Protein 6AHW (pdb70)

Solvent-accessible surface area: 15715 Å² total; per-residue (Å²): 106,44,25,4,4,22,115,14,159,12,103,114,34,1,16,1,1,2,6,5,34,106,136,16,11,47,127,87,21,16,95,147,20,68,82,118,30,30,1,87,10,16,29,28,65,128,9,91,67,17,38,9,1,1,9,0,0,5,0,0,3,10,0,0,66,59,31,47,12,106,25,4,88,125,64,117,183,51,219,54,54,18,1,11,0,0,1,23,34,2,53,80,54,82,6,1,9,28,1,2,27,1,6,38,1,1,28,10,96,11,0,0,1,60,90,31,57,31,88,54,52,67,148,43,1,134,177,72,33,10,50,120,127,17,4,46,162,25,95,121,9,156,61,25,124,17,0,65,115,69,29,145,26,172,63,20,3,0,16,13,102,151,98,46,25,5,4,22,121,17,116,2,103,112,34,1,20,2,1,3,6,3,34,119,148,21,8,50,122,84,27,13,100,148,22,63,123,111,34,38,2,89,11,15,31,28,62,135,9,113,72,17,34,10,1,1,8,0,0,4,0,0,3,11,0,0,63,43,10,42,11,84,30,7,61,156,72,104,176,73,195,73,41,21,1,20,0,0,1,23,30,3,53,86,44,95,7,1,9,30,0,0,29,0,5,35,2,1,29,9,108,11,6,0,1,46,90,32,57,28,113,40,54,60,126,55,0,128,177,77,32,9,58,133,119,15,6,48,129,22,109,113,12,150,69,34,141,39,0,60,123,68,30,154,25,175,63,21,3,0,16,13,94,157

InterPro domains:
  IPR001537 tRNA/rRNA methyltransferase, SpoU type [PF00588] (2-142)
  IPR016914 tRNA (cytidine/uridine-2'-O-)-methyltransferase TrmL [MF_01885] (2-151)
  IPR016914 tRNA (cytidine/uridine-2'-O-)-methyltransferase TrmL [PIRSF029256] (1-152)
  IPR016914 tRNA (cytidine/uridine-2'-O-)-methyltransferase TrmL [PTHR42971] (1-156)
  IPR016914 tRNA (cytidine/uridine-2'-O-)-methyltransferase TrmL [cd18094] (4-148)
  IPR029026 tRNA (guanine-N1-)-methyltransferase, N-terminal [G3DSA:3.40.1280.10] (1-160)
  IPR029028 Alpha/beta knot methyltransferases [SSF75217] (2-152)

Organism: Haemophilus influenzae (strain ATCC 51907 / DSM 11121 / KW20 / Rd) (NCBI:txid71421)

Radius of gyration: 19.3 Å; Cα contacts (8 Å, |Δi|>4): 566; chains: 2; bounding box: 42×47×54 Å

Nearest PDB structures (foldseek):
  6ahw-assembly1_B  TM=1.004E+00  e=1.268E-32  Haemophilus influenzae Rd KW20
  3n4j-assembly1_A  TM=9.646E-01  e=6.509E-10  Yersinia pestis CO92
  7d51-assembly1_B  TM=8.939E-01  e=1.636E-10  Haemophilus influenzae Rd KW20
  4kdz-assembly1_A  TM=9.206E-01  e=4.852E-09  Escherichia coli UTI89
  4kgn-assembly1_B  TM=9.592E-01  e=5.977E-08  Burkholderia pseudomallei 1710b

Structure (mmCIF, N/CA/C/O backbone):
data_6AHW
#
_entry.id   6AHW
#
_cell.length_a   131.716
_cell.length_b   46.941
_cell.length_c   55.703
_cell.angle_alpha   90.00
_cell.angle_beta   97.45
_cell.angle_gamma   90.00
#
_symmetry.space_group_name_H-M   'C 1 2 1'
#
loop_
_entity.id
_entity.type
_entity.pdbx_description
1 polymer "circular-permutated tRNA (cytidine(34)-2'-O)-methyltransferase"
2 water water
#
loop_
_atom_site.group_PDB
_atom_site.id
_atom_site.type_symbol
_atom_site.label_atom_id
_atom_site.label_alt_id
_atom_site.label_comp_id
_atom_site.label_asym_id
_atom_site.label_entity_id
_atom_site.label_seq_id
_atom_site.pdbx_PDB_ins_code
_atom_site.Cartn_x
_atom_site.Cartn_y
_atom_site.Cartn_z
_atom_site.occupancy
_atom_site.B_iso_or_equiv
_atom_site.auth_seq_id
_atom_site.auth_comp_id
_atom_site.auth_asym_id
_atom_site.auth_atom_id
_atom_site.pdbx_PDB_model_num
ATOM 1 N N . GLY A 1 2 ? 1.472 -15.119 25.267 1.00 62.47 2 GLY A N 1
ATOM 2 C CA . GLY A 1 2 ? 2.868 -14.608 25.093 1.00 56.52 2 GLY A CA 1
ATOM 3 C C . GLY A 1 2 ? 2.926 -13.271 24.379 1.00 59.14 2 GLY A C 1
ATOM 4 O O . GLY A 1 2 ? 1.898 -12.669 24.050 1.00 55.80 2 GLY A O 1
ATOM 5 N N . CYS A 1 3 ? 4.144 -12.808 24.135 1.00 50.73 3 CYS A N 1
ATOM 6 C CA . CYS A 1 3 ? 4.357 -11.485 23.537 1.00 40.62 3 CYS A CA 1
ATOM 7 C C . CYS A 1 3 ? 3.970 -11.511 22.053 1.00 35.57 3 CYS A C 1
ATOM 8 O O . CYS A 1 3 ? 4.458 -12.369 21.316 1.00 40.08 3 CYS A O 1
ATOM 11 N N . PRO A 1 4 ? 3.122 -10.564 21.602 1.00 30.34 4 PRO A N 1
ATOM 12 C CA . PRO A 1 4 ? 2.898 -10.419 20.155 1.00 30.55 4 PRO A CA 1
ATOM 13 C C . PRO A 1 4 ? 4.165 -9.975 19.438 1.00 29.01 4 PRO A C 1
ATOM 14 O O . PRO A 1 4 ? 5.011 -9.300 20.036 1.00 25.53 4 PRO A O 1
ATOM 18 N N . ALA A 1 5 ? 4.289 -10.348 18.172 1.00 27.27 5 ALA A N 1
ATOM 19 C CA . ALA A 1 5 ? 5.343 -9.838 17.325 1.00 25.84 5 ALA A CA 1
ATOM 20 C C . ALA A 1 5 ? 5.137 -8.366 17.106 1.00 25.36 5 ALA A C 1
ATOM 21 O O . ALA A 1 5 ? 4.031 -7.838 17.277 1.00 26.57 5 ALA A O 1
ATOM 23 N N . HIS A 1 6 ? 6.214 -7.676 16.747 1.00 23.91 6 HIS A N 1
ATOM 24 C CA . HIS A 1 6 ? 6.123 -6.266 16.337 1.00 24.10 6 HIS A CA 1
ATOM 25 C C . HIS A 1 6 ? 5.119 -6.003 15.195 1.00 25.54 6 HIS A C 1
ATOM 26 O O . HIS A 1 6 ? 4.565 -4.916 15.118 1.00 27.41 6 HIS A O 1
ATOM 33 N N . SER A 1 7 ? 4.900 -7.005 14.329 1.00 25.09 7 SER A N 1
ATOM 34 C CA . SER A 1 7 ? 3.954 -6.903 13.225 1.00 26.74 7 SER A CA 1
ATOM 35 C C . SER A 1 7 ? 2.542 -7.360 13.597 1.00 26.64 7 SER A C 1
ATOM 36 O O . SER A 1 7 ? 1.637 -7.236 12.770 1.00 30.04 7 SER A O 1
ATOM 39 N N . GLN A 1 8 ? 2.374 -7.879 14.812 1.00 27.70 8 GLN A N 1
ATOM 40 C CA . GLN A 1 8 ? 1.066 -8.397 15.325 1.00 28.52 8 GLN A CA 1
ATOM 41 C C . GLN A 1 8 ? 0.364 -7.412 16.252 1.00 33.87 8 GLN A C 1
ATOM 42 O O . GLN A 1 8 ? -0.639 -7.748 16.895 1.00 36.93 8 GLN A O 1
ATOM 48 N N . VAL A 1 9 ? 0.875 -6.193 16.315 1.00 28.01 9 VAL A N 1
ATOM 49 C CA . VAL A 1 9 ? 0.147 -5.078 16.884 1.00 26.55 9 VAL A CA 1
ATOM 50 C C . VAL A 1 9 ? -0.259 -4.110 15.775 1.00 28.51 9 VAL A C 1
ATOM 51 O O . VAL A 1 9 ? 0.317 -4.115 14.680 1.00 28.87 9 VAL A O 1
ATOM 55 N N . LYS A 1 10 ? -1.290 -3.307 16.043 1.00 28.34 10 LYS A N 1
ATOM 56 C CA . LYS A 1 10 ? -1.766 -2.329 15.076 1.00 27.29 10 LYS A CA 1
ATOM 57 C C . LYS A 1 10 ? -1.363 -0.955 15.569 1.00 25.69 10 LYS A C 1
ATOM 58 O O . LYS A 1 10 ? -2.011 -0.375 16.469 1.00 27.32 10 LYS A O 1
ATOM 64 N N . PHE A 1 11 ? -0.253 -0.432 15.028 1.00 24.87 11 PHE A N 1
ATOM 65 C CA . PHE A 1 11 ? 0.250 0.859 15.442 1.00 27.02 11 PHE A CA 1
ATOM 66 C C . PHE A 1 11 ? -0.659 1.986 14.986 1.00 27.20 11 PHE A C 1
ATOM 67 O O . PHE A 1 11 ? -1.294 1.914 13.926 1.00 29.36 11 PHE A O 1
ATOM 75 N N . LYS A 1 12 ? -0.737 3.008 15.825 1.00 27.55 12 LYS A N 1
ATOM 76 C CA . LYS A 1 12 ? -1.613 4.159 15.629 1.00 28.79 12 LYS A CA 1
ATOM 77 C C . LYS A 1 12 ? -0.877 5.424 15.983 1.00 28.17 12 LYS A C 1
ATOM 78 O O . LYS A 1 12 ? 0.033 5.435 16.845 1.00 26.39 12 LYS A O 1
ATOM 84 N N . LEU A 1 13 ? -1.322 6.525 15.396 1.00 28.85 13 LEU A N 1
ATOM 85 C CA . LEU A 1 13 ? -0.829 7.849 15.747 1.00 32.14 13 LEU A CA 1
ATOM 86 C C . LEU A 1 13 ? -0.932 8.063 17.265 1.00 31.08 13 LEU A C 1
ATOM 87 O O . LEU A 1 13 ? -1.926 7.673 17.897 1.00 28.81 13 LEU A O 1
ATOM 92 N N . GLY A 1 14 ? 0.130 8.625 17.846 1.00 30.47 14 GLY A N 1
ATOM 93 C CA . GLY A 1 14 ? 0.246 8.849 19.275 1.00 31.83 14 GLY A CA 1
ATOM 94 C C . GLY A 1 14 ? 0.966 7.752 20.057 1.00 27.65 14 GLY A C 1
ATOM 95 O O . GLY A 1 14 ? 1.191 7.898 21.275 1.00 28.68 14 GLY A O 1
ATOM 96 N N . ASP A 1 15 ? 1.298 6.64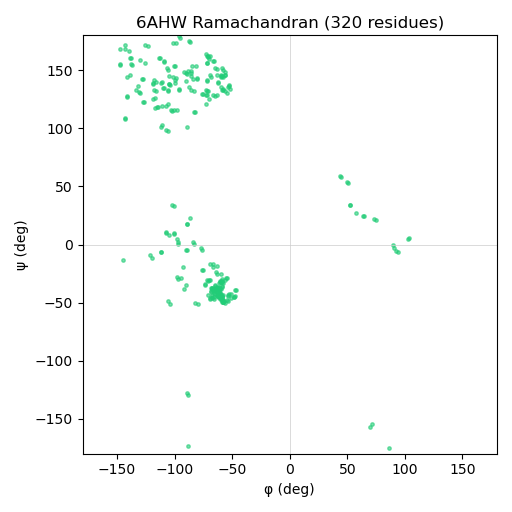7 19.385 1.00 25.49 15 ASP A N 1
ATOM 97 C CA . ASP A 1 15 ? 2.054 5.550 20.018 1.00 23.53 15 ASP A CA 1
ATOM 98 C C . ASP A 1 15 ? 3.506 5.950 20.259 1.00 22.55 15 ASP A C 1
ATOM 99 O O . ASP A 1 15 ? 4.126 6.627 19.433 1.00 23.05 15 ASP A O 1
ATOM 104 N N . TYR A 1 16 ? 4.017 5.526 21.409 1.00 23.00 16 TYR A N 1
ATOM 105 C CA . TYR A 1 16 ? 5.432 5.674 21.772 1.00 21.48 16 TYR A CA 1
ATOM 106 C C . TYR A 1 16 ? 5.986 4.286 21.901 1.00 19.53 16 TYR A C 1
ATOM 107 O O . TYR A 1 16 ? 5.383 3.457 22.543 1.00 20.99 16 TYR A O 1
ATOM 116 N N . LEU A 1 17 ? 7.150 4.048 21.279 1.00 19.33 17 LEU A N 1
ATOM 117 C CA . LEU A 1 17 ? 7.771 2.725 21.264 1.00 19.10 17 LEU A CA 1
ATOM 118 C C . LEU A 1 17 ? 9.078 2.806 22.031 1.00 19.30 17 LEU A C 1
ATOM 119 O O . LEU A 1 17 ? 9.956 3.552 21.621 1.00 20.06 17 LEU A O 1
ATOM 124 N N . MET A 1 18 ? 9.193 2.047 23.105 1.00 17.80 18 MET A N 1
ATOM 125 C CA . MET A 1 18 ? 10.332 2.126 24.025 1.00 17.08 18 MET A CA 1
ATOM 126 C C . MET A 1 18 ? 11.193 0.876 23.961 1.00 16.55 18 MET A C 1
ATOM 127 O O . MET A 1 18 ? 10.690 -0.266 23.897 1.00 18.66 18 MET A O 1
ATOM 132 N N . PHE A 1 19 ? 12.513 1.097 24.006 1.00 18.36 19 PHE A N 1
ATOM 133 C CA . PHE A 1 19 ? 13.498 0.054 23.884 1.00 18.55 19 PHE A CA 1
ATOM 134 C C . PHE A 1 19 ? 14.523 0.269 24.980 1.00 19.61 19 PHE A C 1
ATOM 135 O O . PHE A 1 19 ? 15.014 1.386 25.154 1.00 22.54 19 PHE A O 1
ATOM 143 N N . GLY A 1 20 ? 14.857 -0.794 25.668 1.00 20.21 20 GLY A N 1
ATOM 144 C CA . GLY A 1 20 ? 15.871 -0.779 26.721 1.00 22.65 20 GLY A CA 1
ATOM 145 C C . GLY A 1 20 ? 17.200 -1.207 26.141 1.00 20.60 20 GLY A C 1
ATOM 146 O O . GLY A 1 20 ? 17.298 -1.572 24.963 1.00 21.64 20 GLY A O 1
ATOM 147 N N . PRO A 1 21 ? 18.241 -1.189 26.974 1.00 21.71 21 PRO A N 1
ATOM 148 C CA . PRO A 1 21 ? 19.581 -1.579 26.502 1.00 24.05 21 PRO A CA 1
ATOM 149 C C . PRO A 1 21 ? 19.649 -2.997 25.949 1.00 27.22 21 PRO A C 1
ATOM 150 O O . PRO A 1 21 ? 18.908 -3.877 26.341 1.00 29.35 21 PRO A O 1
ATOM 154 N N . GLU A 1 22 ? 20.579 -3.192 25.030 1.00 33.80 22 GLU A N 1
ATOM 155 C CA . GLU A 1 22 ? 20.759 -4.477 24.357 1.00 40.34 22 GLU A CA 1
ATOM 156 C C . GLU A 1 22 ? 21.179 -5.595 25.308 1.00 44.50 22 GLU A C 1
ATOM 157 O O . GLU A 1 22 ? 20.962 -6.761 25.015 1.00 61.70 22 GLU A O 1
ATOM 163 N N . THR A 1 23 ? 21.787 -5.238 26.436 1.00 43.83 23 THR A N 1
ATOM 164 C CA . THR A 1 23 ? 22.244 -6.230 27.406 1.00 44.79 23 THR A CA 1
ATOM 165 C C . THR A 1 23 ? 21.246 -6.575 28.526 1.00 50.35 23 THR A C 1
ATOM 166 O O . THR A 1 23 ? 21.385 -7.627 29.156 1.00 50.57 23 THR A O 1
ATOM 170 N N . ARG A 1 24 ? 20.251 -5.725 28.781 1.00 36.97 24 ARG A N 1
ATOM 171 C CA . ARG A 1 24 ? 19.309 -5.936 29.873 1.00 37.27 24 ARG A CA 1
ATOM 172 C C . ARG A 1 24 ? 17.858 -5.531 29.693 1.00 34.72 24 ARG A C 1
ATOM 173 O O . ARG A 1 24 ? 17.040 -5.964 30.487 1.00 33.29 24 ARG A O 1
ATOM 181 N N . GLY A 1 25 ? 17.517 -4.759 28.666 1.00 31.07 25 GLY A N 1
ATOM 182 C CA . GLY A 1 25 ? 16.100 -4.437 28.418 1.00 29.82 25 GLY A CA 1
ATOM 183 C C . GLY A 1 25 ? 15.497 -3.472 29.430 1.00 31.45 25 GLY A C 1
ATOM 184 O O . GLY A 1 25 ? 16.210 -2.689 30.061 1.00 33.85 25 GLY A O 1
ATOM 185 N N . ILE A 1 26 ? 14.179 -3.551 29.604 1.00 25.74 26 ILE A N 1
ATOM 186 C CA . ILE A 1 26 ? 13.425 -2.615 30.434 1.00 22.75 26 ILE A CA 1
ATOM 187 C C . ILE A 1 26 ? 13.087 -3.333 31.757 1.00 22.02 26 ILE A C 1
ATOM 188 O O . ILE A 1 26 ? 12.713 -4.516 31.755 1.00 22.57 26 ILE A O 1
ATOM 193 N N . PRO A 1 27 ? 13.231 -2.652 32.892 1.00 21.22 27 PRO A N 1
ATOM 194 C CA . PRO A 1 27 ? 12.962 -3.324 34.177 1.00 23.13 27 PRO A CA 1
ATOM 195 C C . PRO A 1 27 ? 11.544 -3.865 34.333 1.00 23.59 27 PRO A C 1
ATOM 196 O O . PRO A 1 27 ? 10.619 -3.252 33.851 1.00 20.02 27 PRO A O 1
ATOM 200 N N . MET A 1 28 ? 11.411 -4.994 35.029 1.00 23.09 28 MET A N 1
ATOM 201 C CA . MET A 1 28 ? 10.099 -5.598 35.280 1.00 25.81 28 MET A CA 1
ATOM 202 C C . MET A 1 28 ? 9.151 -4.677 36.029 1.00 25.06 28 MET A C 1
ATOM 203 O O . MET A 1 28 ? 7.962 -4.742 35.811 1.00 27.91 28 MET A O 1
ATOM 208 N N . SER A 1 29 ? 9.664 -3.779 36.873 1.00 26.39 29 SER A N 1
ATOM 209 C CA . SER A 1 29 ? 8.787 -2.818 37.566 1.00 28.68 29 SER A CA 1
ATOM 210 C C . SER A 1 29 ? 7.982 -1.941 36.598 1.00 27.79 29 SER A C 1
ATOM 211 O O . SER A 1 29 ? 6.855 -1.558 36.870 1.00 31.79 29 SER A O 1
ATOM 214 N N . ILE A 1 30 ? 8.572 -1.637 35.441 1.00 23.04 30 ILE A N 1
ATOM 215 C CA . ILE A 1 30 ? 7.890 -0.898 34.400 1.00 22.12 30 ILE A CA 1
ATOM 216 C C . ILE A 1 30 ? 7.006 -1.850 33.560 1.00 22.49 30 ILE A C 1
ATOM 217 O O . ILE A 1 30 ? 5.813 -1.572 33.326 1.00 24.03 30 ILE A O 1
ATOM 222 N N . LEU A 1 31 ? 7.581 -2.950 33.093 1.00 21.00 31 LEU A N 1
ATOM 223 C CA . LEU A 1 31 ? 6.859 -3.870 32.231 1.00 21.18 31 LEU A CA 1
ATOM 224 C C . LEU A 1 31 ? 5.596 -4.443 32.879 1.00 23.96 31 LEU A C 1
ATOM 225 O O . LEU A 1 31 ? 4.587 -4.625 32.200 1.00 22.60 31 LEU A O 1
ATOM 230 N N . ASN A 1 32 ? 5.647 -4.686 34.180 1.00 24.07 32 ASN A N 1
ATOM 231 C CA . ASN A 1 32 ? 4.486 -5.244 34.895 1.00 25.75 32 ASN A CA 1
ATOM 232 C C . ASN A 1 32 ? 3.234 -4.372 34.915 1.00 26.64 32 ASN A C 1
ATOM 233 O O . ASN A 1 32 ? 2.151 -4.878 35.190 1.00 32.17 32 ASN A O 1
ATOM 238 N N . GLU A 1 33 ? 3.380 -3.085 34.649 1.00 24.79 33 GLU A N 1
ATOM 239 C CA . GLU A 1 33 ? 2.270 -2.126 34.627 1.00 29.79 33 GLU A CA 1
ATOM 240 C C . GLU A 1 33 ? 1.729 -1.871 33.213 1.00 31.03 33 GLU A C 1
ATOM 241 O O . GLU A 1 33 ? 0.836 -1.052 33.033 1.00 35.92 33 GLU A O 1
ATOM 247 N N . MET A 1 34 ? 2.287 -2.566 32.227 1.00 22.89 34 MET A N 1
ATOM 248 C CA . MET A 1 34 ? 1.856 -2.444 30.871 1.00 21.13 34 MET A CA 1
ATOM 249 C C . MET A 1 34 ? 1.032 -3.654 30.465 1.00 19.67 34 MET A C 1
ATOM 250 O O . MET A 1 34 ? 1.311 -4.773 30.871 1.00 20.96 34 MET A O 1
ATOM 255 N N . PRO A 1 35 ? 0.012 -3.445 29.622 1.00 20.92 35 PRO A N 1
ATOM 256 C CA . PRO A 1 35 ? -0.773 -4.605 29.115 1.00 20.50 35 PRO A CA 1
ATOM 257 C C . PRO A 1 35 ? 0.086 -5.554 28.278 1.00 20.68 35 PRO A C 1
ATOM 258 O O . PRO A 1 35 ? 0.997 -5.093 27.598 1.00 19.80 35 PRO A O 1
ATOM 262 N N . MET A 1 36 ? -0.187 -6.851 28.336 1.00 23.39 36 MET A N 1
ATOM 263 C CA . MET A 1 36 ? 0.486 -7.870 27.517 1.00 24.50 36 MET A CA 1
ATOM 264 C C . MET A 1 36 ? 0.551 -7.477 26.035 1.00 22.86 36 MET A C 1
ATOM 265 O O . MET A 1 36 ? 1.574 -7.660 25.374 1.00 22.84 36 MET A O 1
ATOM 270 N N . GLU A 1 37 ? -0.520 -6.868 25.532 1.00 22.73 37 GLU A N 1
ATOM 271 C CA . GLU A 1 37 ? -0.645 -6.463 24.111 1.00 26.57 37 GLU A CA 1
ATOM 272 C C . GLU A 1 37 ? 0.325 -5.365 23.698 1.00 24.29 37 GLU A C 1
ATOM 273 O O . GLU A 1 37 ? 0.511 -5.137 22.516 1.00 21.94 37 GLU A O 1
ATOM 279 N N . GLN A 1 38 ? 0.909 -4.665 24.670 1.00 21.32 38 GLN A N 1
ATOM 280 C CA . GLN A 1 38 ? 1.831 -3.579 24.376 1.00 23.45 38 GLN A CA 1
ATOM 281 C C . GLN A 1 38 ? 3.271 -3.933 24.684 1.00 21.52 38 GLN A C 1
ATOM 282 O O . GLN A 1 38 ? 4.117 -3.061 24.615 1.00 22.73 38 GLN A O 1
ATOM 288 N N . LYS A 1 39 ? 3.535 -5.200 24.975 1.00 20.81 39 LYS A N 1
ATOM 289 C CA . LYS A 1 39 ? 4.901 -5.721 25.196 1.00 21.07 39 LYS A CA 1
ATOM 290 C C . LYS A 1 39 ? 5.222 -6.663 24.035 1.00 21.91 39 LYS A C 1
ATOM 291 O O . LYS A 1 39 ? 4.805 -7.817 24.026 1.00 25.24 39 LYS A O 1
ATOM 297 N N . ILE A 1 40 ? 5.993 -6.150 23.084 1.00 20.63 40 ILE A N 1
ATOM 298 C CA . ILE A 1 40 ? 6.215 -6.806 21.799 1.00 22.33 40 ILE A CA 1
ATOM 299 C C . ILE A 1 40 ? 7.546 -7.522 21.839 1.00 21.92 40 ILE A C 1
ATOM 300 O O . ILE A 1 40 ? 8.442 -7.166 22.616 1.00 23.43 40 ILE A O 1
ATOM 305 N N . ARG A 1 41 ? 7.649 -8.573 21.029 1.00 21.51 41 ARG A N 1
ATOM 306 C CA . ARG A 1 41 ? 8.889 -9.351 20.970 1.00 22.31 41 ARG A CA 1
ATOM 307 C C . ARG A 1 41 ? 9.097 -9.734 19.521 1.00 22.37 41 ARG A C 1
ATOM 308 O O . ARG A 1 41 ? 8.213 -10.306 18.864 1.00 24.24 41 ARG A O 1
ATOM 316 N N . ILE A 1 42 ? 10.272 -9.425 19.005 1.00 20.97 42 ILE A N 1
ATOM 317 C CA . ILE A 1 42 ? 10.568 -9.736 17.624 1.00 19.76 42 ILE A CA 1
ATOM 318 C C . ILE A 1 42 ? 10.735 -11.265 17.494 1.00 19.74 42 ILE A C 1
ATOM 319 O O . ILE A 1 42 ? 11.439 -11.879 18.306 1.00 21.96 42 ILE A O 1
ATOM 324 N N . PRO A 1 43 ? 10.073 -11.875 16.490 1.00 21.32 43 PRO A N 1
ATOM 325 C CA . PRO A 1 43 ? 10.237 -13.330 16.327 1.00 22.84 43 PRO A CA 1
ATOM 326 C C . PRO A 1 43 ? 11.691 -13.787 16.120 1.00 23.33 43 PRO A C 1
ATOM 327 O O . PRO A 1 43 ? 12.507 -13.066 15.512 1.00 23.94 43 PRO A O 1
ATOM 331 N N . MET A 1 44 ? 12.011 -14.944 16.680 1.00 24.08 44 MET A N 1
ATOM 332 C CA . MET A 1 44 ? 13.341 -15.538 16.666 1.00 23.48 44 MET A CA 1
ATOM 333 C C . MET A 1 44 ? 13.171 -17.041 16.625 1.00 26.50 44 MET A C 1
ATOM 334 O O . MET A 1 44 ? 12.177 -17.545 17.157 1.00 25.74 44 MET A O 1
ATOM 339 N N . THR A 1 45 ? 14.183 -17.731 16.110 1.00 27.18 45 THR A N 1
ATOM 340 C CA . THR A 1 45 ? 14.234 -19.213 16.255 1.00 26.83 45 THR A CA 1
ATOM 341 C C . THR A 1 45 ? 14.570 -19.600 17.671 1.00 29.22 45 THR A C 1
ATOM 342 O O . THR A 1 45 ? 15.066 -18.776 18.441 1.00 27.39 45 THR A O 1
ATOM 346 N N . ALA A 1 46 ? 14.324 -20.876 18.030 1.00 31.22 46 ALA A N 1
ATOM 347 C CA . ALA A 1 46 ? 14.505 -21.315 19.432 1.00 35.53 46 ALA A CA 1
ATOM 348 C C . ALA A 1 46 ? 15.826 -20.990 20.107 1.00 30.15 46 ALA A C 1
ATOM 349 O O . ALA A 1 46 ? 15.856 -20.519 21.250 1.00 38.30 46 ALA A O 1
ATOM 351 N N . ASN A 1 47 ? 16.924 -21.226 19.421 1.00 24.76 47 ASN A N 1
ATOM 352 C CA . ASN A 1 47 ? 18.255 -21.110 20.030 1.00 30.92 47 ASN A CA 1
ATOM 353 C C . ASN A 1 47 ? 18.919 -19.800 19.618 1.00 31.77 47 ASN A C 1
ATOM 354 O O . ASN A 1 47 ? 20.131 -19.711 19.499 1.00 32.44 47 ASN A O 1
ATOM 359 N N . SER A 1 48 ? 18.111 -18.771 19.456 1.00 30.84 48 SER A N 1
ATOM 360 C CA . SER A 1 48 ? 18.611 -17.446 19.080 1.00 26.28 48 SER A CA 1
ATOM 361 C C . SER A 1 48 ? 19.411 -16.781 20.176 1.00 26.73 48 SER A C 1
ATOM 362 O O . SER A 1 48 ? 19.317 -17.120 21.342 1.00 29.03 48 SER A O 1
ATOM 365 N N . ARG A 1 49 ? 20.184 -15.776 19.773 1.00 24.80 49 ARG A N 1
ATOM 366 C CA . ARG A 1 49 ? 21.004 -14.988 20.674 1.00 24.53 49 ARG A CA 1
ATOM 367 C C . ARG A 1 49 ? 20.598 -13.553 20.405 1.00 22.85 49 ARG A C 1
ATOM 368 O O . ARG A 1 49 ? 19.815 -13.286 19.499 1.00 23.34 49 ARG A O 1
ATOM 376 N N . SER A 1 50 ? 21.091 -12.659 21.231 1.00 26.48 50 SER A N 1
ATOM 377 C CA . SER A 1 50 ? 20.672 -11.260 21.227 1.00 26.47 50 SER A CA 1
ATOM 378 C C . SER A 1 50 ? 20.912 -10.607 19.847 1.00 23.09 50 SER A C 1
ATOM 379 O O . SER A 1 50 ? 21.974 -10.761 19.249 1.00 24.71 50 SER A O 1
ATOM 382 N N . MET A 1 51 ? 19.911 -9.904 19.357 1.00 23.12 51 MET A N 1
ATOM 383 C CA . MET A 1 51 ? 20.084 -9.080 18.161 1.00 22.34 51 MET A CA 1
ATOM 384 C C . MET A 1 51 ? 20.537 -7.692 18.623 1.00 21.90 51 MET A C 1
ATOM 385 O O . MET A 1 51 ? 20.165 -7.221 19.691 1.00 24.06 51 MET A O 1
ATOM 390 N N . ASN A 1 52 ? 21.373 -7.075 17.789 1.00 22.84 52 ASN A N 1
ATOM 391 C CA . ASN A 1 52 ? 21.838 -5.740 17.938 1.00 24.50 52 ASN A CA 1
ATOM 392 C C . ASN A 1 52 ? 20.649 -4.781 18.139 1.00 21.57 52 ASN A C 1
ATOM 393 O O . ASN A 1 52 ? 19.652 -4.886 17.422 1.00 19.74 52 ASN A O 1
ATOM 398 N N . LEU A 1 53 ? 20.745 -3.873 19.117 1.00 19.49 53 LEU A N 1
ATOM 399 C CA . LEU A 1 53 ? 19.594 -2.986 19.412 1.00 19.22 53 LEU A CA 1
ATOM 400 C C . LEU A 1 53 ? 19.216 -2.114 18.239 1.00 18.75 53 LEU A C 1
ATOM 401 O O . LEU A 1 53 ? 18.016 -1.919 17.956 1.00 17.96 53 LEU A O 1
ATOM 406 N N . SER A 1 54 ? 20.207 -1.585 17.532 1.00 18.23 54 SER A N 1
ATOM 407 C CA . SER A 1 54 ? 19.853 -0.739 16.392 1.00 18.72 54 SER A CA 1
ATOM 408 C C . SER A 1 54 ? 19.105 -1.527 15.325 1.00 16.76 54 SER A C 1
ATOM 409 O O . S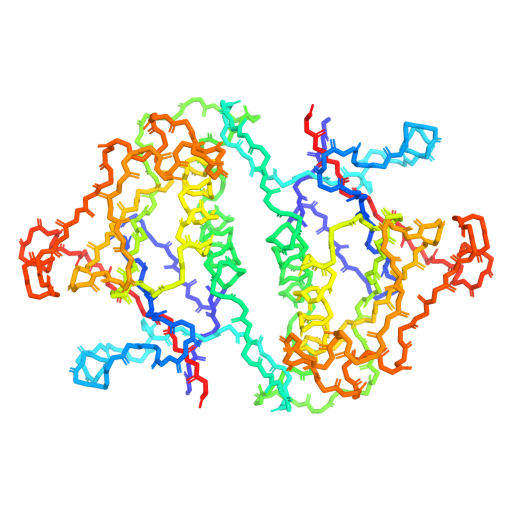ER A 1 54 ? 18.167 -1.010 14.720 1.00 16.42 54 SER A O 1
ATOM 412 N N . ASN A 1 55 ? 19.477 -2.800 15.100 1.00 15.86 55 ASN A N 1
ATOM 413 C CA . ASN A 1 55 ? 18.689 -3.656 14.192 1.00 16.95 55 ASN A CA 1
ATOM 414 C C . ASN A 1 55 ? 17.268 -3.854 14.725 1.00 17.63 55 ASN A C 1
ATOM 415 O O . ASN A 1 55 ? 16.318 -3.776 13.953 1.00 18.66 55 ASN A O 1
ATOM 420 N N . SER A 1 56 ? 17.120 -4.111 16.024 1.00 16.51 56 SER A N 1
ATOM 421 C CA . SER A 1 56 ? 15.773 -4.288 16.613 1.00 17.97 56 SER A CA 1
ATOM 422 C C . SER A 1 56 ? 14.893 -3.054 16.401 1.00 16.47 56 SER A C 1
ATOM 423 O O . SER A 1 56 ? 13.714 -3.149 16.036 1.00 18.61 56 SER A O 1
ATOM 426 N N . VAL A 1 57 ? 15.463 -1.881 16.641 1.00 17.05 57 VAL A N 1
ATOM 427 C CA . VAL A 1 57 ? 14.717 -0.642 16.484 1.00 16.29 57 VAL A CA 1
ATOM 428 C C . VAL A 1 57 ? 14.399 -0.391 14.999 1.00 16.52 57 VAL A C 1
ATOM 429 O O . VAL A 1 57 ? 13.289 -0.017 14.670 1.00 19.43 57 VAL A O 1
ATOM 433 N N . ALA A 1 58 ? 15.340 -0.670 14.104 1.00 16.38 58 ALA A N 1
ATOM 434 C CA . ALA A 1 58 ? 15.082 -0.486 12.664 1.00 17.45 58 ALA A CA 1
ATOM 435 C C . ALA A 1 58 ? 13.935 -1.371 12.191 1.00 18.46 58 ALA A C 1
ATOM 436 O O . ALA A 1 58 ? 13.043 -0.909 11.480 1.00 19.34 58 ALA A O 1
ATOM 438 N N . VAL A 1 59 ? 13.942 -2.634 12.611 1.00 17.72 59 VAL A N 1
ATOM 439 C CA . VAL A 1 59 ? 12.897 -3.583 12.263 1.00 18.93 59 VAL A CA 1
ATOM 440 C C . VAL A 1 59 ? 11.538 -3.090 12.755 1.00 19.28 59 VAL A C 1
ATOM 441 O O . VAL A 1 59 ? 10.560 -3.054 11.980 1.00 20.51 59 VAL A O 1
ATOM 445 N N . THR A 1 60 ? 11.496 -2.628 13.997 1.00 19.13 60 THR A N 1
ATOM 446 C CA . THR A 1 60 ? 10.231 -2.191 14.592 1.00 19.09 60 THR A CA 1
ATOM 447 C C . THR A 1 60 ? 9.733 -0.906 13.943 1.00 19.96 60 THR A C 1
ATOM 448 O O . THR A 1 60 ? 8.542 -0.806 13.602 1.00 21.20 60 THR A O 1
ATOM 452 N N . VAL A 1 61 ? 10.613 0.073 13.762 1.00 19.43 61 VAL A N 1
ATOM 453 C CA . VAL A 1 61 ? 10.268 1.339 13.135 1.00 19.97 61 VAL A CA 1
ATOM 454 C C . VAL A 1 61 ? 9.749 1.132 11.719 1.00 20.71 61 VAL A C 1
ATOM 455 O O . VAL A 1 61 ? 8.726 1.714 11.353 1.00 21.20 61 VAL A O 1
ATOM 459 N N . TYR A 1 62 ? 10.425 0.298 10.923 1.00 18.30 62 TYR A N 1
ATOM 460 C CA . TYR A 1 62 ? 10.021 0.127 9.549 1.00 19.02 62 TYR A CA 1
ATOM 461 C C . TYR A 1 62 ? 8.719 -0.634 9.447 1.00 20.61 62 TYR A C 1
ATOM 462 O O . TYR A 1 62 ? 7.960 -0.374 8.509 1.00 24.86 62 TYR A O 1
ATOM 471 N N . GLU A 1 63 ? 8.455 -1.547 10.374 1.00 19.84 63 GLU A N 1
ATOM 472 C CA . GLU A 1 63 ? 7.152 -2.243 10.417 1.00 21.99 63 GLU A CA 1
ATOM 473 C C . GLU A 1 63 ? 6.044 -1.273 10.791 1.00 22.81 63 GLU A C 1
ATOM 474 O O . GLU A 1 63 ? 4.979 -1.271 10.157 1.00 23.29 63 GLU A O 1
ATOM 480 N N . ALA A 1 64 ? 6.270 -0.439 11.799 1.00 22.42 64 ALA A N 1
ATOM 481 C CA . ALA A 1 64 ? 5.282 0.604 12.136 1.00 21.86 64 ALA A CA 1
ATOM 482 C C . ALA A 1 64 ? 5.034 1.534 10.949 1.00 23.61 64 ALA A C 1
ATOM 483 O O . ALA A 1 64 ? 3.881 1.868 10.625 1.00 25.20 64 ALA A O 1
ATOM 485 N N . TRP A 1 65 ? 6.105 1.948 10.275 1.00 24.22 65 TRP A N 1
ATOM 486 C CA . TRP A 1 65 ? 5.975 2.852 9.137 1.00 23.38 65 TRP A CA 1
ATOM 487 C C . TRP A 1 65 ? 5.228 2.169 7.989 1.00 23.65 65 TRP A C 1
ATOM 488 O O . TRP A 1 65 ? 4.400 2.805 7.348 1.00 26.49 65 TRP A O 1
ATOM 499 N N . ARG A 1 66 ? 5.476 0.879 7.769 1.00 22.26 66 ARG A N 1
ATOM 500 C CA . ARG A 1 66 ? 4.739 0.066 6.757 1.00 22.23 66 ARG A CA 1
ATOM 501 C C . ARG A 1 66 ? 3.236 0.106 7.070 1.00 25.55 66 ARG A C 1
ATOM 502 O O . ARG A 1 66 ? 2.425 0.373 6.174 1.00 28.15 66 ARG A O 1
ATOM 510 N N . GLN A 1 67 ? 2.873 -0.162 8.316 1.00 24.64 67 GLN A N 1
ATOM 511 C CA . GLN A 1 67 ? 1.446 -0.098 8.746 1.00 25.58 67 GLN A CA 1
ATOM 512 C C . GLN A 1 67 ? 0.820 1.290 8.546 1.00 27.15 67 GLN A C 1
ATOM 513 O O . GLN A 1 67 ? -0.394 1.411 8.247 1.00 28.69 67 GLN A O 1
ATOM 519 N N . LEU A 1 68 ? 1.638 2.326 8.679 1.00 27.18 68 LEU A N 1
ATOM 520 C CA . LEU A 1 68 ? 1.259 3.720 8.432 1.00 28.53 68 LEU A CA 1
ATOM 521 C C . LEU A 1 68 ? 1.473 4.171 6.964 1.00 28.09 68 LEU A C 1
ATOM 522 O O . LEU A 1 68 ? 1.503 5.366 6.651 1.00 30.25 68 LEU A O 1
ATOM 527 N N . GLY A 1 69 ? 1.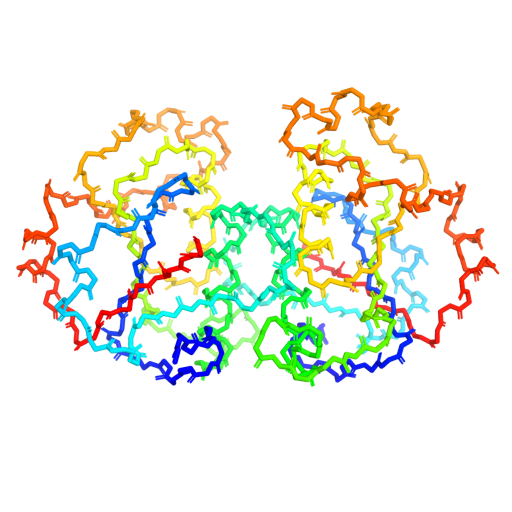613 3.211 6.061 1.00 29.47 69 GLY A N 1
ATOM 528 C CA . GLY A 1 69 ? 1.696 3.479 4.618 1.00 30.44 69 GLY A CA 1
ATOM 529 C C . GLY A 1 69 ? 2.906 4.276 4.165 1.00 30.55 69 GLY A C 1
ATOM 530 O O . GLY A 1 69 ? 2.875 4.927 3.141 1.00 32.85 69 GLY A O 1
ATOM 531 N N . TYR A 1 70 ? 3.992 4.234 4.948 1.00 28.76 70 TYR A N 1
ATOM 532 C CA . TYR A 1 70 ? 5.202 5.028 4.661 1.00 26.36 70 TYR A CA 1
ATOM 533 C C . TYR A 1 70 ? 4.935 6.512 4.455 1.00 24.29 70 TYR A C 1
ATOM 534 O O . TYR A 1 70 ? 5.643 7.188 3.704 1.00 26.78 70 TYR A O 1
ATOM 543 N N . LYS A 1 71 ? 3.948 7.045 5.175 1.00 25.11 71 LYS A N 1
ATOM 544 C CA . LYS A 1 71 ? 3.593 8.462 5.041 1.00 28.76 71 LYS A CA 1
ATOM 545 C C . LYS A 1 71 ? 4.809 9.357 5.265 1.00 30.37 71 LYS A C 1
ATOM 546 O O . LYS A 1 71 ? 5.564 9.158 6.229 1.00 29.00 71 LYS A O 1
ATOM 552 N N . GLY A 1 72 ? 5.027 10.298 4.346 1.00 28.94 72 GLY A N 1
ATOM 553 C CA . GLY A 1 72 ? 6.189 11.187 4.365 1.00 32.37 72 GLY A CA 1
ATOM 554 C C . GLY A 1 72 ? 7.443 10.720 3.629 1.00 30.38 72 GLY A C 1
ATOM 555 O O . GLY A 1 72 ? 8.444 11.443 3.587 1.00 31.91 72 GLY A O 1
ATOM 556 N N . ALA A 1 73 ? 7.395 9.531 3.035 1.00 29.12 73 ALA A N 1
ATOM 557 C CA . ALA A 1 73 ? 8.531 9.030 2.247 1.00 32.66 73 ALA A CA 1
ATOM 558 C C . ALA A 1 73 ? 8.677 9.816 0.937 1.00 33.09 73 ALA A C 1
ATOM 559 O O . ALA A 1 73 ? 7.745 10.512 0.512 1.00 38.26 73 ALA A O 1
ATOM 561 N N . VAL A 1 74 ? 9.862 9.727 0.345 1.00 33.14 74 VAL A N 1
ATOM 562 C CA . VAL A 1 74 ? 10.242 10.544 -0.820 1.00 34.52 74 VAL A CA 1
ATOM 563 C C . VAL A 1 74 ? 9.279 10.478 -1.991 1.00 44.15 74 VAL A C 1
ATOM 564 O O . VAL A 1 74 ? 8.953 11.540 -2.532 1.00 41.12 74 VAL A O 1
ATOM 568 N N . ASN A 1 75 ? 8.801 9.288 -2.351 1.00 41.84 75 ASN A N 1
ATOM 569 C CA . ASN A 1 75 ? 7.983 9.169 -3.606 1.00 51.80 75 ASN A CA 1
ATOM 570 C C . ASN A 1 75 ? 6.485 9.440 -3.381 1.00 59.32 75 ASN A C 1
ATOM 571 O O . ASN A 1 75 ? 5.649 8.971 -4.163 1.00 58.68 75 ASN A O 1
ATOM 576 N N . LEU A 1 76 ? 6.155 10.162 -2.318 1.00 57.33 76 LEU A N 1
ATOM 577 C CA . LEU A 1 76 ? 4.776 10.273 -1.824 1.00 54.22 76 LEU A CA 1
ATOM 578 C C . LEU A 1 76 ? 4.476 11.764 -1.638 1.00 63.05 76 LEU A C 1
ATOM 579 O O . LEU A 1 76 ? 5.414 12.562 -1.547 1.00 59.24 76 LEU A O 1
ATOM 584 N N . PRO A 1 77 ? 3.180 12.157 -1.625 1.00 67.50 77 PRO A N 1
ATOM 585 C CA . PRO A 1 77 ? 2.799 13.550 -1.322 1.00 62.86 77 PRO A CA 1
ATOM 586 C C . PRO A 1 77 ? 3.306 14.065 0.027 1.00 64.40 77 PRO A C 1
ATOM 587 O O . PRO A 1 77 ? 3.384 13.305 1.000 1.00 63.99 77 PRO A O 1
ATOM 591 N N . GLU A 1 78 ? 3.632 15.356 0.058 1.00 66.58 78 GLU A N 1
ATOM 592 C CA . GLU A 1 78 ? 4.239 16.001 1.220 1.00 68.18 78 GLU A CA 1
ATOM 593 C C . GLU A 1 78 ? 3.324 15.996 2.444 1.00 76.38 78 GLU A C 1
ATOM 594 O O . GLU A 1 78 ? 2.168 16.395 2.364 1.00 78.69 78 GLU A O 1
ATOM 600 N N . VAL A 1 79 ? 3.871 15.533 3.563 1.00 70.49 79 VAL A N 1
ATOM 601 C CA . VAL A 1 79 ? 3.166 15.438 4.841 1.00 68.07 79 VAL A CA 1
ATOM 602 C C . VAL A 1 79 ? 3.879 16.341 5.847 1.00 76.97 79 VAL A C 1
ATOM 603 O O . VAL A 1 79 ? 5.101 16.414 5.857 1.00 80.45 79 VAL A O 1
ATOM 607 N N . LYS A 1 80 ? 3.098 16.999 6.693 1.00 68.65 80 LYS A N 1
ATOM 608 C CA . LYS A 1 80 ? 3.605 18.053 7.598 1.00 71.80 80 LYS A CA 1
ATOM 609 C C . LYS A 1 80 ? 4.067 17.555 8.971 1.00 77.85 80 LYS A C 1
ATOM 610 O O . LYS A 1 80 ? 5.021 18.106 9.537 1.00 70.82 80 LYS A O 1
ATOM 616 N N . GLY A 1 81 ? 3.410 16.536 9.518 1.00 62.61 81 GLY A N 1
ATOM 617 C CA . GLY A 1 81 ? 3.741 16.056 10.866 1.00 58.79 81 GLY A CA 1
ATOM 618 C C . GLY A 1 81 ? 4.825 14.993 10.892 1.00 67.75 81 GLY A C 1
ATOM 619 O O . GLY A 1 81 ? 5.372 14.606 9.858 1.00 64.26 81 GLY A O 1
ATOM 620 N N . SER A 1 82 ? 5.043 14.439 12.079 1.00 49.71 82 SER A N 1
ATOM 621 C CA . SER A 1 82 ? 5.946 13.297 12.276 1.00 44.24 82 SER A CA 1
ATOM 622 C C . SER A 1 82 ? 5.149 12.006 12.342 1.00 40.11 82 SER A C 1
ATOM 623 O O . SER A 1 82 ? 3.912 12.010 12.358 1.00 36.73 82 SER A O 1
ATOM 626 N N . MET A 1 83 ? 5.868 10.893 12.376 1.00 33.02 83 MET A N 1
ATOM 627 C CA . MET A 1 83 ? 5.267 9.597 12.590 1.00 29.94 83 MET A CA 1
ATOM 628 C C . MET A 1 83 ? 5.210 9.343 14.107 1.00 32.75 83 MET A C 1
ATOM 629 O O . MET A 1 83 ? 4.742 10.187 14.842 1.00 33.59 83 MET A O 1
ATOM 634 N N . LEU A 1 84 ? 5.686 8.196 14.575 1.00 29.27 84 LEU A N 1
ATOM 635 C CA . LEU A 1 84 ? 5.592 7.837 15.987 1.00 25.30 84 LEU A CA 1
ATOM 636 C C . LEU A 1 84 ? 6.794 8.384 16.755 1.00 25.62 84 LEU A C 1
ATOM 637 O O . LEU A 1 84 ? 7.732 8.941 16.173 1.00 27.03 84 LEU A O 1
ATOM 642 N N . ASP A 1 85 ? 6.756 8.202 18.073 1.00 23.82 85 ASP A N 1
ATOM 643 C CA . ASP A 1 85 ? 7.839 8.578 18.951 1.00 22.31 85 ASP A CA 1
ATOM 644 C C . ASP A 1 85 ? 8.577 7.308 19.401 1.00 20.75 85 ASP A C 1
ATOM 645 O O . ASP A 1 85 ? 7.955 6.345 19.823 1.00 22.83 85 ASP A O 1
ATOM 650 N N . ILE A 1 86 ? 9.901 7.356 19.304 1.00 21.04 86 ILE A N 1
ATOM 651 C CA . ILE A 1 86 ? 10.789 6.273 19.658 1.00 18.94 86 ILE A CA 1
ATOM 652 C C . ILE A 1 86 ? 11.517 6.674 20.929 1.00 19.58 86 ILE A C 1
ATOM 653 O O . ILE A 1 86 ? 11.979 7.801 21.026 1.00 20.46 86 ILE A O 1
ATOM 658 N N . VAL A 1 87 ? 11.603 5.749 21.878 1.00 19.51 87 VAL A N 1
ATOM 659 C CA . VAL A 1 87 ? 12.158 6.055 23.199 1.00 19.94 87 VAL A CA 1
ATOM 660 C C . VAL A 1 87 ? 13.242 5.060 23.554 1.00 20.04 87 VAL A C 1
ATOM 661 O O . VAL A 1 87 ? 13.005 3.848 23.576 1.00 18.94 87 VAL A O 1
ATOM 665 N N . LEU A 1 88 ? 14.450 5.550 23.839 1.00 21.14 88 LEU A N 1
ATOM 666 C CA . LEU A 1 88 ? 15.503 4.673 24.318 1.00 19.51 88 LEU A CA 1
ATOM 667 C C . LEU A 1 88 ? 15.664 4.859 25.822 1.00 21.01 88 LEU A C 1
ATOM 668 O O . LEU A 1 88 ? 15.972 5.957 26.298 1.00 21.90 88 LEU A O 1
ATOM 673 N N . TYR A 1 89 ? 15.381 3.786 26.530 1.00 21.53 89 TYR A N 1
ATOM 674 C CA . TYR A 1 89 ? 15.507 3.749 27.979 1.00 22.20 89 TYR A CA 1
ATOM 675 C C . TYR A 1 89 ? 16.959 3.460 28.350 1.00 21.65 89 TYR A C 1
ATOM 676 O O . TYR A 1 89 ? 17.480 2.406 28.053 1.00 20.73 89 TYR A O 1
ATOM 685 N N . GLU A 1 90 ? 17.620 4.434 28.978 1.00 24.34 90 GLU A N 1
ATOM 686 C CA . GLU A 1 90 ? 18.986 4.247 29.489 1.00 25.58 90 GLU A CA 1
ATOM 687 C C . GLU A 1 90 ? 19.956 3.643 28.451 1.00 24.02 90 GLU A C 1
ATOM 688 O O . GLU A 1 90 ? 20.633 2.628 28.690 1.00 23.80 90 GLU A O 1
ATOM 694 N N . PRO A 1 91 ? 20.042 4.286 27.266 1.00 25.70 91 PRO A N 1
ATOM 695 C CA . PRO A 1 91 ? 20.865 3.686 26.228 1.00 27.85 91 PRO A CA 1
ATOM 696 C C . PRO A 1 91 ? 22.351 3.584 26.651 1.00 26.80 91 PRO A C 1
ATOM 697 O O . PRO A 1 91 ? 22.858 4.508 27.302 1.00 28.44 91 PRO A O 1
ATOM 701 N N . GLU A 1 92 ? 22.967 2.462 26.308 1.00 24.85 92 GLU A N 1
ATOM 702 C CA . GLU A 1 92 ? 24.310 2.069 26.783 1.00 27.08 92 GLU A CA 1
ATOM 703 C C . GLU A 1 92 ? 25.415 2.256 25.744 1.00 29.37 92 GLU A C 1
ATOM 704 O O . GLU A 1 92 ? 26.448 2.847 26.064 1.00 31.60 92 GLU A O 1
ATOM 710 N N . ILE A 1 93 ? 25.214 1.725 24.534 1.00 27.34 93 ILE A N 1
ATOM 711 C CA . ILE A 1 93 ? 26.256 1.623 23.506 1.00 24.03 93 ILE A CA 1
ATOM 712 C C . ILE A 1 93 ? 26.130 2.794 22.508 1.00 27.08 93 ILE A C 1
ATOM 713 O O . ILE A 1 93 ? 25.121 2.901 21.817 1.00 25.92 93 ILE A O 1
ATOM 718 N N . PRO A 1 94 ? 27.132 3.684 22.432 1.00 25.86 94 PRO A N 1
ATOM 719 C CA . PRO A 1 94 ? 26.940 4.901 21.643 1.00 25.95 94 PRO A CA 1
ATOM 720 C C . PRO A 1 94 ? 26.619 4.663 20.169 1.00 23.81 94 PRO A C 1
ATOM 721 O O . PRO A 1 94 ? 25.812 5.402 19.603 1.00 24.01 94 PRO A O 1
ATOM 725 N N . GLN A 1 95 ? 27.219 3.645 19.565 1.00 24.12 95 GLN A N 1
ATOM 726 C CA . GLN A 1 95 ? 27.012 3.372 18.132 1.00 24.58 95 GLN A CA 1
ATOM 727 C C . GLN A 1 95 ? 25.562 3.001 17.866 1.00 23.52 95 GLN A C 1
ATOM 728 O O . GLN A 1 95 ? 25.029 3.370 16.839 1.00 24.75 95 GLN A O 1
ATOM 734 N N . ASN A 1 96 ? 24.915 2.270 18.763 1.00 23.45 96 ASN A N 1
ATOM 735 C CA . ASN A 1 96 ? 23.470 1.998 18.600 1.00 24.14 96 ASN A CA 1
ATOM 736 C C . ASN A 1 96 ? 22.638 3.255 18.549 1.00 22.11 96 ASN A C 1
ATOM 737 O O . ASN A 1 96 ? 21.764 3.397 17.671 1.00 22.20 96 ASN A O 1
ATOM 742 N N . THR A 1 97 ? 22.892 4.171 19.474 1.00 21.95 97 THR A N 1
ATOM 743 C CA . THR A 1 97 ? 22.160 5.422 19.549 1.00 20.37 97 THR A CA 1
ATOM 744 C C . THR A 1 97 ? 22.403 6.226 18.280 1.00 19.92 97 THR A C 1
ATOM 745 O O . THR A 1 97 ? 21.457 6.749 17.698 1.00 20.49 97 THR A O 1
ATOM 749 N N . GLY A 1 98 ? 23.644 6.277 17.823 1.00 20.15 98 GLY A N 1
ATOM 750 C CA . GLY A 1 98 ? 23.953 6.964 16.571 1.00 19.76 98 GLY A CA 1
ATOM 75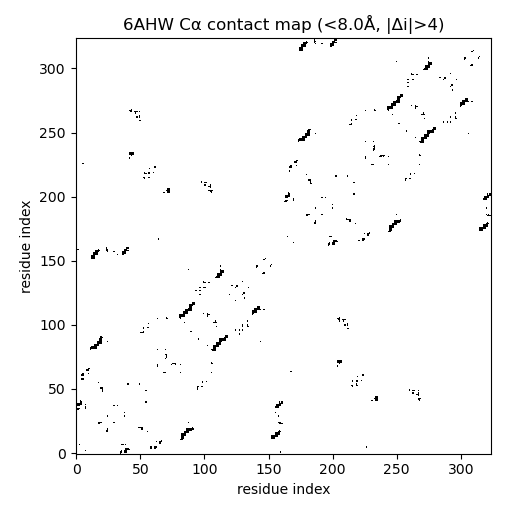1 C C . GLY A 1 98 ? 23.172 6.402 15.389 1.00 19.02 98 GLY A C 1
ATOM 752 O O . GLY A 1 98 ? 22.591 7.144 14.595 1.00 20.35 98 GLY A O 1
ATOM 753 N N . ASN A 1 99 ? 23.160 5.080 15.267 1.00 17.80 99 ASN A N 1
ATOM 754 C CA . ASN A 1 99 ? 22.403 4.425 14.182 1.00 17.12 99 ASN A CA 1
ATOM 755 C C . ASN A 1 99 ? 20.913 4.721 14.270 1.00 16.30 99 ASN A C 1
ATOM 756 O O . ASN A 1 99 ? 20.252 4.885 13.237 1.00 17.80 99 ASN A O 1
ATOM 761 N N . ILE A 1 100 ? 20.396 4.789 15.489 1.00 17.80 100 ILE A N 1
ATOM 762 C CA . ILE A 1 100 ? 18.985 5.027 15.719 1.00 17.36 100 ILE A CA 1
ATOM 763 C C . ILE A 1 100 ? 18.636 6.486 15.424 1.00 18.54 100 ILE A C 1
ATOM 764 O O . ILE A 1 100 ? 17.558 6.766 14.923 1.00 18.59 100 ILE A O 1
ATOM 769 N N . ILE A 1 101 ? 19.569 7.396 15.719 1.00 17.93 101 ILE A N 1
ATOM 770 C CA . ILE A 1 101 ? 19.372 8.823 15.364 1.00 17.04 101 ILE A CA 1
ATOM 771 C C . ILE A 1 101 ? 19.196 8.958 13.833 1.00 17.41 101 ILE A C 1
ATOM 772 O O . ILE A 1 101 ? 18.264 9.615 13.350 1.00 19.25 101 ILE A O 1
ATOM 777 N N . ARG A 1 102 ? 20.079 8.317 13.080 1.00 17.31 102 ARG A N 1
ATOM 778 C CA . ARG A 1 102 ? 20.001 8.285 11.607 1.00 18.45 102 ARG A CA 1
ATOM 779 C C . ARG A 1 102 ? 18.689 7.690 11.132 1.00 19.07 102 ARG A C 1
ATOM 780 O O . ARG A 1 102 ? 18.006 8.246 10.246 1.00 19.91 102 ARG A O 1
ATOM 788 N N . LEU A 1 103 ? 18.327 6.544 11.713 1.00 17.15 103 LEU A N 1
ATOM 789 C CA . LEU A 1 103 ? 17.052 5.889 11.397 1.00 18.20 103 LEU A CA 1
ATOM 790 C C . LEU A 1 103 ? 15.857 6.811 11.583 1.00 18.63 103 LEU A C 1
ATOM 791 O O . LEU A 1 103 ? 14.961 6.877 10.717 1.00 19.54 103 LEU A O 1
ATOM 796 N N . CYS A 1 104 ? 15.804 7.491 12.718 1.00 17.96 104 CYS A N 1
ATOM 797 C CA . CYS A 1 104 ? 14.668 8.343 13.012 1.00 19.37 104 CYS A CA 1
ATOM 798 C C . CYS A 1 104 ? 14.620 9.534 12.084 1.00 20.76 104 CYS A C 1
ATOM 799 O O . CYS A 1 104 ? 13.533 9.908 11.618 1.00 21.04 104 CYS A O 1
ATOM 802 N N . ALA A 1 105 ? 15.776 10.087 11.755 1.00 20.38 105 ALA A N 1
ATOM 803 C CA . ALA A 1 105 ? 15.843 11.201 10.795 1.00 21.61 105 ALA A CA 1
ATOM 804 C C . ALA A 1 105 ? 15.391 10.777 9.401 1.00 23.10 105 ALA A C 1
ATOM 805 O O . ALA A 1 105 ? 14.736 11.545 8.667 1.00 26.55 105 ALA A O 1
ATOM 807 N N . ASN A 1 106 ? 15.699 9.551 9.023 1.00 20.73 106 ASN A N 1
ATOM 808 C CA . ASN A 1 106 ? 15.368 9.031 7.693 1.00 22.45 106 ASN A CA 1
ATOM 809 C C . ASN A 1 106 ? 13.905 8.680 7.547 1.00 22.37 106 ASN A C 1
ATOM 810 O O . ASN A 1 106 ? 13.407 8.583 6.430 1.00 26.96 106 ASN A O 1
ATOM 815 N N . THR A 1 107 ? 13.221 8.437 8.661 1.00 21.58 107 THR A N 1
ATOM 816 C CA . THR A 1 107 ? 11.853 7.970 8.632 1.00 23.44 107 THR A CA 1
ATOM 817 C C . THR A 1 107 ? 10.824 8.962 9.151 1.00 22.44 107 THR A C 1
ATOM 818 O O . THR A 1 107 ? 9.626 8.673 9.077 1.00 23.33 107 THR A O 1
ATOM 822 N N . GLY A 1 108 ? 11.284 10.092 9.697 1.00 22.93 108 GLY A N 1
ATOM 823 C CA . GLY A 1 108 ? 10.398 11.089 10.285 1.00 24.24 108 GLY A CA 1
ATOM 824 C C . GLY A 1 108 ? 9.821 10.725 11.625 1.00 25.94 108 GLY A C 1
ATOM 825 O O . GLY A 1 108 ? 8.811 11.279 12.039 1.00 26.72 108 GLY A O 1
ATOM 826 N N . PHE A 1 109 ? 10.469 9.789 12.331 1.00 22.73 109 PHE A N 1
ATOM 827 C CA . PHE A 1 109 ? 10.045 9.420 13.682 1.00 21.16 109 PHE A CA 1
ATOM 828 C C . PHE A 1 109 ? 10.836 10.313 14.658 1.00 24.11 109 PHE A C 1
ATOM 829 O O . PHE A 1 109 ? 11.962 10.741 14.369 1.00 23.99 109 PHE A O 1
ATOM 837 N N . ARG A 1 110 ? 10.229 10.641 15.792 1.00 24.61 110 ARG A N 1
ATOM 838 C CA . ARG A 1 110 ? 10.854 11.503 16.809 1.00 25.39 110 ARG A CA 1
ATOM 839 C C . ARG A 1 110 ? 11.517 10.649 17.888 1.00 23.40 110 ARG A C 1
ATOM 840 O O . ARG A 1 110 ? 10.906 9.723 18.401 1.00 27.66 110 ARG A O 1
ATOM 848 N N . LEU A 1 111 ? 12.751 10.988 18.245 1.00 24.81 111 LEU A N 1
ATOM 849 C CA . LEU A 1 111 ? 13.530 10.230 19.214 1.00 22.28 111 LEU A CA 1
ATOM 850 C C . LEU A 1 111 ? 13.608 10.929 20.579 1.00 21.93 111 LEU A C 1
ATOM 851 O O . LEU A 1 111 ? 13.838 12.149 20.663 1.00 26.38 111 LEU A O 1
ATOM 856 N N . HIS A 1 112 ? 13.468 10.121 21.627 1.00 21.94 112 HIS A N 1
ATOM 857 C CA . HIS A 1 112 ? 13.588 10.511 23.025 1.00 23.63 112 HIS A CA 1
ATOM 858 C C . HIS A 1 112 ? 14.581 9.579 23.703 1.00 23.20 112 HIS A C 1
ATOM 859 O O . HIS A 1 112 ? 14.623 8.361 23.420 1.00 23.69 112 HIS A O 1
ATOM 866 N N . LEU A 1 113 ? 15.384 10.139 24.611 1.00 23.22 113 LEU A N 1
ATOM 867 C CA . LEU A 1 113 ? 16.296 9.362 25.424 1.00 22.99 113 LEU A CA 1
ATOM 868 C C . LEU A 1 113 ? 15.890 9.569 26.878 1.00 24.89 113 LEU A C 1
ATOM 869 O O . LEU A 1 113 ? 15.528 10.669 27.270 1.00 26.95 113 LEU A O 1
ATOM 874 N N . ILE A 1 114 ? 15.907 8.486 27.638 1.00 24.10 114 ILE A N 1
ATOM 875 C CA . ILE A 1 114 ? 15.657 8.566 29.075 1.00 24.89 114 ILE A CA 1
ATOM 876 C C . ILE A 1 114 ? 16.995 8.347 29.768 1.00 25.80 114 ILE A C 1
ATOM 877 O O . ILE A 1 114 ? 17.638 7.304 29.639 1.00 23.13 114 ILE A O 1
ATOM 882 N N . GLU A 1 115 ? 17.403 9.370 30.522 1.00 26.14 115 GLU A N 1
ATOM 883 C CA . GLU A 1 115 ? 18.637 9.344 31.272 1.00 29.02 115 GLU A CA 1
ATOM 884 C C . GLU A 1 115 ? 18.482 8.383 32.469 1.00 29.24 115 GLU A C 1
ATOM 885 O O . GLU A 1 115 ? 17.339 8.120 32.911 1.00 29.42 115 GLU A O 1
ATOM 891 N N . PRO A 1 116 ? 19.589 7.851 32.980 1.00 28.34 116 PRO A N 1
ATOM 892 C CA . PRO A 1 116 ? 20.966 8.156 32.564 1.00 30.60 116 PRO A CA 1
ATOM 893 C C . PRO A 1 116 ? 21.457 7.436 31.310 1.00 28.93 116 PRO A C 1
ATOM 894 O O . PRO A 1 116 ? 21.134 6.266 31.070 1.00 30.07 116 PRO A O 1
ATOM 898 N N . LEU A 1 117 ? 22.244 8.130 30.505 1.00 27.63 117 LEU A N 1
ATOM 899 C CA . LEU A 1 117 ? 22.854 7.493 29.357 1.00 33.77 117 LEU A CA 1
ATOM 900 C C . LEU A 1 117 ? 24.119 6.832 29.810 1.00 38.49 117 LEU A C 1
ATOM 901 O O . LEU A 1 117 ? 24.742 7.267 30.793 1.00 37.86 117 LEU A O 1
ATOM 906 N N . GLY A 1 118 ? 24.517 5.793 29.092 1.00 36.59 118 GLY A N 1
ATOM 907 C CA . GLY A 1 118 ? 25.803 5.118 29.327 1.00 45.66 118 GLY A CA 1
ATOM 908 C C . GLY A 1 118 ? 27.005 5.759 28.656 1.00 48.18 118 GLY A C 1
ATOM 909 O O . GLY A 1 118 ? 28.111 5.234 28.749 1.00 50.78 118 GLY A O 1
ATOM 910 N N . PHE A 1 119 ? 26.785 6.874 27.962 1.00 40.63 119 PHE A N 1
ATOM 911 C CA . PHE A 1 119 ? 27.827 7.616 27.250 1.00 43.20 119 PHE A CA 1
ATOM 912 C C . PHE A 1 119 ? 27.563 9.122 27.362 1.00 46.00 119 PHE A C 1
ATOM 913 O O . PHE A 1 119 ? 26.489 9.524 27.840 1.00 43.54 119 PHE A O 1
ATOM 921 N N . THR A 1 120 ? 28.536 9.922 26.906 1.00 51.74 120 THR A N 1
ATOM 922 C CA . THR A 1 120 ? 28.461 11.369 26.844 1.00 41.38 120 THR A CA 1
ATOM 923 C C . THR A 1 120 ? 27.535 11.860 25.744 1.00 38.04 120 THR A C 1
ATOM 924 O O . THR A 1 120 ? 27.606 11.383 24.597 1.00 45.34 120 THR A O 1
ATOM 928 N N . TRP A 1 121 ? 26.666 12.807 26.079 1.00 34.46 121 TRP A N 1
ATOM 929 C CA . TRP A 1 121 ? 25.903 13.521 25.069 1.00 36.90 121 TRP A CA 1
ATOM 930 C C . TRP A 1 121 ? 26.763 14.713 24.696 1.00 44.27 121 TRP A C 1
ATOM 931 O O . TRP A 1 121 ? 26.833 15.684 25.421 1.00 43.81 121 TRP A O 1
ATOM 942 N N . ASP A 1 122 ? 27.441 14.603 23.562 1.00 40.81 122 ASP A N 1
ATOM 943 C CA . ASP A 1 122 ? 28.566 15.470 23.178 1.00 37.83 122 ASP A CA 1
ATOM 944 C C . ASP A 1 122 ? 28.403 15.668 21.674 1.00 36.47 122 ASP A C 1
ATOM 945 O O . ASP A 1 122 ? 28.578 14.723 20.918 1.00 33.06 122 ASP A O 1
ATOM 950 N N . ASP A 1 123 ? 28.025 16.883 21.271 1.00 36.12 123 ASP A N 1
ATOM 951 C CA . ASP A 1 123 ? 27.869 17.243 19.849 1.00 41.70 123 ASP A CA 1
ATOM 952 C C . ASP A 1 123 ? 29.053 16.818 18.977 1.00 36.96 123 ASP A C 1
ATOM 953 O O . ASP A 1 123 ? 28.856 16.273 17.892 1.00 34.22 123 ASP A O 1
ATOM 958 N N . LYS A 1 124 ? 30.270 17.042 19.458 1.00 34.48 124 LYS A N 1
ATOM 959 C CA . LYS A 1 124 ? 31.451 16.705 18.673 1.00 34.87 124 LYS A CA 1
ATOM 960 C C . LYS A 1 124 ? 31.568 15.194 18.439 1.00 32.91 124 LYS A C 1
ATOM 961 O O . LYS A 1 124 ? 31.911 14.744 17.336 1.00 29.59 124 LYS A O 1
ATOM 967 N N . ARG A 1 125 ? 31.253 14.411 19.472 1.00 29.79 125 ARG A N 1
ATOM 968 C CA . ARG A 1 125 ? 31.288 12.971 19.347 1.00 28.55 125 ARG A CA 1
ATOM 969 C C . ARG A 1 125 ? 30.216 12.501 18.346 1.00 27.37 125 ARG A C 1
ATOM 970 O O . ARG A 1 125 ? 30.476 11.632 17.526 1.00 27.96 125 ARG A O 1
ATOM 978 N N . LEU A 1 126 ? 29.026 13.086 18.417 1.00 28.35 126 LEU A N 1
ATOM 979 C CA . LEU A 1 126 ? 27.945 12.748 17.490 1.00 25.74 126 LEU A CA 1
ATOM 980 C C . LEU A 1 126 ? 28.333 13.100 16.048 1.00 25.31 126 LEU A C 1
ATOM 981 O O . LEU A 1 126 ? 28.114 12.317 15.120 1.00 23.66 126 LEU A O 1
ATOM 986 N N . ARG A 1 127 ? 28.922 14.281 15.865 1.00 25.30 127 ARG A N 1
ATOM 987 C CA . ARG A 1 127 ? 29.408 14.686 14.534 1.00 28.36 127 ARG A CA 1
ATOM 988 C C . ARG A 1 127 ? 30.462 13.747 13.991 1.00 30.06 127 ARG A C 1
ATOM 989 O O . ARG A 1 127 ? 30.402 13.391 12.799 1.00 31.05 127 ARG A O 1
ATOM 997 N N . ARG A 1 128 ? 31.412 13.342 14.853 1.00 27.78 128 ARG A N 1
ATOM 998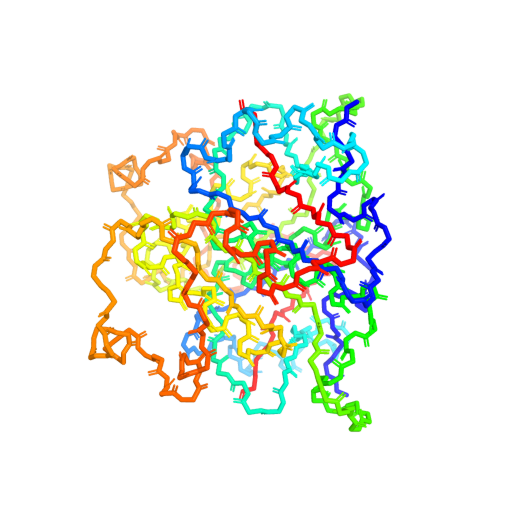 C CA . ARG A 1 128 ? 32.485 12.421 14.458 1.00 30.64 128 ARG A CA 1
ATOM 999 C C . ARG A 1 128 ? 31.946 11.071 13.964 1.00 30.56 128 ARG A C 1
ATOM 1000 O O . ARG A 1 128 ? 32.548 10.412 13.106 1.00 32.61 128 ARG A O 1
ATOM 1008 N N . SER A 1 129 ? 30.806 10.660 14.515 1.00 28.87 129 SER A N 1
ATOM 1009 C CA . SER A 1 129 ? 30.149 9.412 14.086 1.00 29.30 129 SER A CA 1
ATOM 1010 C C . SER A 1 129 ? 29.423 9.523 12.749 1.00 25.23 129 SER A C 1
ATOM 1011 O O . SER A 1 129 ? 28.897 8.529 12.265 1.00 27.68 129 SER A O 1
ATOM 1014 N N . GLY A 1 130 ? 29.376 10.725 12.186 1.00 25.71 130 GLY A N 1
ATOM 1015 C CA . GLY A 1 130 ? 28.789 10.972 10.873 1.00 25.58 130 GLY A CA 1
ATOM 1016 C C . GLY A 1 130 ? 27.416 11.603 10.835 1.00 26.29 130 GLY A C 1
ATOM 1017 O O . GLY A 1 130 ? 26.806 11.754 9.772 1.00 28.44 130 GLY A O 1
ATOM 1018 N N . LEU A 1 131 ? 26.903 11.989 12.000 1.00 24.31 131 LEU A N 1
ATOM 1019 C CA . LEU A 1 131 ? 25.585 12.593 12.058 1.00 22.33 131 LEU A CA 1
ATOM 1020 C C . LEU A 1 131 ? 25.689 14.081 11.811 1.00 22.67 131 LEU A C 1
ATOM 1021 O O . LEU A 1 131 ? 26.663 14.745 12.245 1.00 25.48 131 LEU A O 1
ATOM 1026 N N . ASP A 1 132 ? 24.676 14.582 11.147 1.00 22.27 132 ASP A N 1
ATOM 1027 C CA . ASP A 1 132 ? 24.496 16.032 10.926 1.00 24.74 132 ASP A CA 1
ATOM 1028 C C . ASP A 1 132 ? 23.724 16.632 12.090 1.00 24.80 132 ASP A C 1
ATOM 1029 O O . ASP A 1 132 ? 22.882 15.993 12.689 1.00 25.15 132 ASP A O 1
ATOM 1034 N N . TYR A 1 133 ? 23.993 17.898 12.394 1.00 25.70 133 TYR A N 1
ATOM 1035 C CA . TYR A 1 133 ? 23.413 18.558 13.557 1.00 25.70 133 TYR A CA 1
ATOM 1036 C C . TYR A 1 133 ? 21.894 18.446 13.617 1.00 25.06 133 TYR A C 1
ATOM 1037 O O . TYR A 1 133 ? 21.334 18.134 14.681 1.00 28.27 133 TYR A O 1
ATOM 1046 N N . HIS A 1 134 ? 21.221 18.626 12.479 1.00 25.99 134 HIS A N 1
ATOM 1047 C CA . HIS A 1 134 ? 19.752 18.617 12.441 1.00 28.52 134 HIS A CA 1
ATOM 1048 C C . HIS A 1 134 ? 19.180 17.244 12.862 1.00 26.81 134 HIS A C 1
ATOM 1049 O O . HIS A 1 134 ? 18.063 17.162 13.348 1.00 26.99 134 HIS A O 1
ATOM 1056 N N . GLU A 1 135 ? 19.970 16.183 12.691 1.00 25.64 135 GLU A N 1
ATOM 1057 C CA . GLU A 1 135 ? 19.536 14.844 13.077 1.00 24.21 135 GLU A CA 1
ATOM 1058 C C . GLU A 1 135 ? 19.439 14.655 14.581 1.00 21.62 135 GLU A C 1
ATOM 1059 O O . GLU A 1 135 ? 18.625 13.850 15.035 1.00 23.17 135 GLU A O 1
ATOM 1065 N N . PHE A 1 136 ? 20.271 15.362 15.339 1.00 22.22 136 PHE A N 1
ATOM 1066 C CA . PHE A 1 136 ? 20.309 15.172 16.803 1.00 24.61 136 PHE A CA 1
ATOM 1067 C C . PHE A 1 136 ? 19.979 16.393 17.650 1.00 26.58 136 PHE A C 1
ATOM 1068 O O . PHE A 1 136 ? 19.771 16.240 18.859 1.00 26.05 136 PHE A O 1
ATOM 1076 N N . ALA A 1 137 ? 19.913 17.563 17.028 1.00 30.11 137 ALA A N 1
ATOM 1077 C CA . ALA A 1 137 ? 19.770 18.814 17.801 1.00 30.31 137 ALA A CA 1
ATOM 1078 C C . ALA A 1 137 ? 18.501 18.912 18.667 1.00 29.95 137 ALA A C 1
ATOM 1079 O O . ALA A 1 137 ? 18.501 19.563 19.716 1.00 33.34 137 ALA A O 1
ATOM 1081 N N . GLU A 1 138 ? 17.411 18.297 18.200 1.00 29.89 138 GLU A N 1
ATOM 1082 C CA . GLU A 1 138 ? 16.092 18.398 18.812 1.00 32.71 138 GLU A CA 1
ATOM 1083 C C . GLU A 1 138 ? 15.694 17.142 19.588 1.00 31.01 138 GLU A C 1
ATOM 1084 O O . GLU A 1 138 ? 14.548 17.046 20.033 1.00 30.75 138 GLU A O 1
ATOM 1090 N N . ILE A 1 139 ? 16.611 16.193 19.768 1.00 27.78 139 ILE A N 1
ATOM 1091 C CA . ILE A 1 139 ? 16.297 14.984 20.541 1.00 28.49 139 ILE A CA 1
ATOM 1092 C C . ILE A 1 139 ? 16.067 15.344 21.993 1.00 27.27 139 ILE A C 1
ATOM 1093 O O . ILE A 1 139 ? 16.907 16.011 22.597 1.00 29.94 139 ILE A O 1
ATOM 1098 N N . LYS A 1 140 ? 14.931 14.880 22.520 1.00 26.32 140 LYS A N 1
ATOM 1099 C CA . LYS A 1 140 ? 14.517 15.149 23.902 1.00 29.53 140 LYS A CA 1
ATOM 1100 C C . LYS A 1 140 ? 15.177 14.165 24.858 1.00 29.32 140 LYS A C 1
ATOM 1101 O O . LYS A 1 140 ? 15.219 12.961 24.598 1.00 28.72 140 LYS A O 1
ATOM 1107 N N . ARG A 1 141 ? 15.749 14.683 25.930 1.00 29.67 141 ARG A N 1
ATOM 1108 C CA . ARG A 1 141 ? 16.385 13.868 26.937 1.00 30.79 141 ARG A CA 1
ATOM 1109 C C . ARG A 1 141 ? 15.574 14.066 28.216 1.00 32.16 141 ARG A C 1
ATOM 1110 O O . ARG A 1 141 ? 15.446 15.174 28.701 1.00 37.56 141 ARG A O 1
ATOM 1118 N N . HIS A 1 142 ? 15.000 12.983 28.715 1.00 30.46 142 HIS A N 1
ATOM 1119 C CA . HIS A 1 142 ? 14.162 13.012 29.906 1.00 29.80 142 HIS A CA 1
ATOM 1120 C C . HIS A 1 142 ? 14.967 12.548 31.094 1.00 29.23 142 HIS A C 1
ATOM 1121 O O . HIS A 1 142 ? 15.731 11.605 31.007 1.00 27.78 142 HIS A O 1
ATOM 1128 N N . LYS A 1 143 ? 14.772 13.229 32.226 1.00 32.68 143 LYS A N 1
ATOM 1129 C CA . LYS A 1 143 ? 15.561 12.983 33.446 1.00 35.39 143 LYS A CA 1
ATOM 1130 C C . LYS A 1 143 ? 15.296 11.589 34.038 1.00 29.79 143 LYS A C 1
ATOM 1131 O O . LYS A 1 143 ? 16.221 10.900 34.481 1.00 30.99 143 LYS A O 1
ATOM 1137 N N . THR A 1 144 ? 14.015 11.208 34.005 1.00 27.81 144 THR A N 1
ATOM 1138 C CA . THR A 1 144 ? 13.579 9.903 34.483 1.00 28.19 144 THR A CA 1
ATOM 1139 C C . THR A 1 144 ? 12.450 9.354 33.616 1.00 27.16 144 THR A C 1
ATOM 1140 O O . THR A 1 144 ? 11.826 10.090 32.869 1.00 27.21 144 THR A O 1
ATOM 1144 N N . PHE A 1 145 ? 12.142 8.068 33.811 1.00 26.77 145 PHE A N 1
ATOM 1145 C CA . PHE A 1 145 ? 10.956 7.475 33.182 1.00 27.31 145 PHE A CA 1
ATOM 1146 C C . PHE A 1 145 ? 9.674 8.158 33.623 1.00 25.44 145 PHE A C 1
ATOM 1147 O O . PHE A 1 145 ? 8.810 8.442 32.801 1.00 26.22 145 PHE A O 1
ATOM 1155 N N . GLU A 1 146 ? 9.555 8.478 34.919 1.00 28.29 146 GLU A N 1
ATOM 1156 C CA . GLU A 1 146 ? 8.374 9.187 35.424 1.00 30.67 146 GLU A CA 1
ATOM 1157 C C . GLU A 1 146 ? 8.217 10.577 34.820 1.00 27.99 146 GLU A C 1
ATOM 1158 O O . GLU A 1 146 ? 7.100 10.984 34.466 1.00 32.08 146 GLU A O 1
ATOM 1164 N N . ALA A 1 147 ? 9.336 11.290 34.669 1.00 28.36 147 ALA A N 1
ATOM 1165 C CA . ALA A 1 147 ? 9.322 12.610 34.057 1.00 31.34 147 ALA A CA 1
ATOM 1166 C C . ALA A 1 147 ? 8.944 12.524 32.574 1.00 32.09 147 ALA A C 1
ATOM 1167 O O . ALA A 1 147 ? 8.199 13.381 32.072 1.00 30.97 147 ALA A O 1
ATOM 1169 N N . PHE A 1 148 ? 9.443 11.485 31.896 1.00 31.01 148 PHE A N 1
ATOM 1170 C CA . PHE A 1 148 ? 9.045 11.209 30.516 1.00 28.41 148 PHE A CA 1
ATOM 1171 C C . PHE A 1 148 ? 7.526 11.050 30.416 1.00 25.35 148 PHE A C 1
ATOM 1172 O O . PHE A 1 148 ? 6.889 11.691 29.572 1.00 27.74 148 PHE A O 1
ATOM 1180 N N . LEU A 1 149 ? 6.945 10.211 31.286 1.00 25.02 149 LEU A N 1
ATOM 1181 C CA . LEU A 1 149 ? 5.495 9.980 31.264 1.00 28.04 149 LEU A CA 1
ATOM 1182 C C . LEU A 1 149 ? 4.716 11.258 31.524 1.00 29.93 149 LEU A C 1
ATOM 1183 O O . LEU A 1 149 ? 3.685 11.500 30.888 1.00 32.15 149 LEU A O 1
ATOM 1188 N N . GLU A 1 150 ? 5.245 12.071 32.438 1.00 30.85 150 GLU A N 1
ATOM 1189 C CA . GLU A 1 150 ? 4.627 13.351 32.756 1.00 36.49 150 GLU A CA 1
ATOM 1190 C C . GLU A 1 150 ? 4.685 14.372 31.609 1.00 36.57 150 GLU A C 1
ATOM 1191 O O . GLU A 1 150 ? 3.691 15.028 31.298 1.00 38.44 150 GLU A O 1
ATOM 1197 N N . SER A 1 151 ? 5.838 14.459 30.953 1.00 33.57 151 SER A N 1
ATOM 1198 C CA . SER A 1 151 ? 6.047 15.383 29.818 1.00 37.15 151 SER A CA 1
ATOM 1199 C C . SER A 1 151 ? 5.292 14.955 28.576 1.00 36.82 151 SER A C 1
ATOM 1200 O O . SER A 1 151 ? 4.669 15.773 27.914 1.00 35.57 151 SER A O 1
ATOM 1203 N N . GLU A 1 152 ? 5.330 13.664 28.273 1.00 33.83 152 GLU A N 1
ATOM 1204 C CA . GLU A 1 152 ? 4.832 13.163 26.988 1.00 31.62 152 GLU A CA 1
ATOM 1205 C C . GLU A 1 152 ? 3.415 12.628 27.020 1.00 31.54 152 GLU A C 1
ATOM 1206 O O . GLU A 1 152 ? 2.737 12.652 25.981 1.00 32.69 152 GLU A O 1
ATOM 1212 N N . LYS A 1 153 ? 2.992 12.089 28.172 1.00 34.13 153 LYS A N 1
ATOM 1213 C CA . LYS A 1 153 ? 1.652 11.534 28.339 1.00 33.08 153 LYS A CA 1
ATOM 1214 C C . LYS A 1 153 ? 1.259 10.663 27.141 1.00 32.18 153 LYS A C 1
ATOM 1215 O O . LYS A 1 153 ? 0.262 10.932 26.463 1.00 32.02 153 LYS A O 1
ATOM 1221 N N . PRO A 1 154 ? 2.072 9.617 26.854 1.00 31.80 154 PRO A N 1
ATOM 1222 C CA . PRO A 1 154 ? 1.858 8.822 25.643 1.00 29.79 154 PRO A CA 1
ATOM 1223 C C . PRO A 1 154 ? 0.470 8.201 25.608 1.00 28.13 154 PRO A C 1
ATOM 1224 O O . PRO A 1 154 ? 0.010 7.628 26.603 1.00 30.94 154 PRO A O 1
ATOM 1228 N N . LYS A 1 155 ? -0.201 8.321 24.476 1.00 27.37 155 LYS A N 1
ATOM 1229 C CA . LYS A 1 155 ? -1.524 7.760 24.337 1.00 28.23 155 LYS A CA 1
ATOM 1230 C C . LYS A 1 155 ? -1.473 6.234 24.531 1.00 28.69 155 LYS A C 1
ATOM 1231 O O . LYS A 1 155 ? -2.305 5.666 25.214 1.00 29.09 155 LYS A O 1
ATOM 1237 N N . ARG A 1 156 ? -0.473 5.583 23.932 1.00 24.88 156 ARG A N 1
ATOM 1238 C CA . ARG A 1 156 ? -0.130 4.207 24.260 1.00 22.95 156 ARG A CA 1
ATOM 1239 C C . ARG A 1 156 ? 1.394 4.142 24.286 1.00 23.81 156 ARG A C 1
ATOM 1240 O O . ARG A 1 156 ? 2.062 4.790 23.484 1.00 23.96 156 ARG A O 1
ATOM 1248 N N . LEU A 1 157 ? 1.890 3.303 25.189 1.00 23.90 157 LEU A N 1
ATOM 1249 C CA . LEU A 1 157 ? 3.315 3.004 25.307 1.00 21.04 157 LEU A CA 1
ATOM 1250 C C . LEU A 1 157 ? 3.529 1.532 25.010 1.00 20.14 157 LEU A C 1
ATOM 1251 O O . LEU A 1 157 ? 2.915 0.677 25.643 1.00 20.63 157 LEU A O 1
ATOM 1256 N N . PHE A 1 158 ? 4.429 1.249 24.055 1.00 18.70 158 PHE A N 1
ATOM 1257 C CA . PHE A 1 158 ? 4.885 -0.107 23.763 1.00 19.08 158 PHE A CA 1
ATOM 1258 C C . PHE A 1 158 ? 6.282 -0.279 24.295 1.00 18.90 158 PHE A C 1
ATOM 1259 O O . PHE A 1 158 ? 7.027 0.681 24.380 1.00 21.01 158 PHE A O 1
ATOM 1267 N N . ALA A 1 159 ? 6.610 -1.507 24.671 1.00 16.81 159 ALA A N 1
ATOM 1268 C CA . ALA A 1 159 ? 7.972 -1.853 25.105 1.00 17.62 159 ALA A CA 1
ATOM 1269 C C . ALA A 1 159 ? 8.417 -3.105 24.374 1.00 17.84 159 ALA A C 1
ATOM 1270 O O . ALA A 1 159 ? 7.695 -4.111 24.294 1.00 19.49 159 ALA A O 1
ATOM 1272 N N . LEU A 1 160 ? 9.620 -3.059 23.810 1.00 18.01 160 LEU A N 1
ATOM 1273 C CA . LEU A 1 160 ? 10.253 -4.261 23.317 1.00 18.33 160 LEU A CA 1
ATOM 1274 C C . LEU A 1 160 ? 10.800 -5.130 24.456 1.00 19.36 160 LEU A C 1
ATOM 1275 O O . LEU A 1 160 ? 11.518 -4.652 25.319 1.00 21.81 160 LEU A O 1
ATOM 1280 N N . THR A 1 161 ? 10.448 -6.405 24.418 1.00 19.11 161 THR A N 1
ATOM 1281 C CA . THR A 1 161 ? 10.974 -7.382 25.354 1.00 21.08 161 THR A CA 1
ATOM 1282 C C . THR A 1 161 ? 11.835 -8.377 24.616 1.00 22.09 161 THR A C 1
ATOM 1283 O O . THR A 1 161 ? 11.779 -8.485 23.380 1.00 23.87 161 THR A O 1
ATOM 1287 N N . THR A 1 162 ? 12.676 -9.056 25.384 1.00 24.58 162 THR A N 1
ATOM 1288 C CA . THR A 1 162 ? 13.530 -10.132 24.882 1.00 26.22 162 THR A CA 1
ATOM 1289 C C . THR A 1 162 ? 13.526 -11.269 25.893 1.00 29.60 162 THR A C 1
ATOM 1290 O O . THR A 1 162 ? 13.217 -11.094 27.062 1.00 30.48 162 THR A O 1
ATOM 1294 N N . LYS A 1 163 ? 13.904 -12.451 25.436 1.00 31.31 163 LYS A N 1
ATOM 1295 C CA . LYS A 1 163 ? 14.025 -13.598 26.333 1.00 28.88 163 LYS A CA 1
ATOM 1296 C C . LYS A 1 163 ? 15.214 -13.429 27.287 1.00 32.19 163 LYS A C 1
ATOM 1297 O O . LYS A 1 163 ? 15.313 -14.133 28.315 1.00 36.46 163 LYS A O 1
ATOM 1303 N N . GLY B 1 2 ? 9.936 3.297 -10.938 1.00 62.93 2 GLY B N 1
ATOM 1304 C CA . GLY B 1 2 ? 10.715 3.446 -9.665 1.00 57.08 2 GLY B CA 1
ATOM 1305 C C . GLY B 1 2 ? 10.783 2.157 -8.867 1.00 50.96 2 GLY B C 1
ATOM 1306 O O . GLY B 1 2 ? 10.006 1.221 -9.109 1.00 56.87 2 GLY B O 1
ATOM 1307 N N . CYS B 1 3 ? 11.708 2.111 -7.908 1.00 50.17 3 CYS B N 1
ATOM 1308 C CA . CYS B 1 3 ? 11.966 0.894 -7.152 1.00 41.57 3 CYS B CA 1
ATOM 1309 C C . CYS B 1 3 ? 10.793 0.607 -6.190 1.00 38.99 3 CYS B C 1
ATOM 1310 O O . CYS B 1 3 ? 10.411 1.497 -5.409 1.00 39.85 3 CYS B O 1
ATOM 1313 N N . PRO B 1 4 ? 10.242 -0.628 -6.216 1.00 35.38 4 PRO B N 1
ATOM 1314 C CA . PRO B 1 4 ? 9.330 -1.028 -5.146 1.00 35.80 4 PRO B CA 1
ATOM 1315 C C . PRO B 1 4 ? 10.023 -1.057 -3.777 1.00 33.19 4 PRO B C 1
ATOM 1316 O O . PRO B 1 4 ? 11.220 -1.305 -3.693 1.00 32.26 4 PRO B O 1
ATOM 1320 N N . ALA B 1 5 ? 9.240 -0.822 -2.736 1.00 31.17 5 ALA B N 1
ATOM 1321 C CA . ALA B 1 5 ? 9.698 -1.009 -1.387 1.00 27.16 5 ALA B CA 1
ATOM 1322 C C . ALA B 1 5 ? 9.939 -2.477 -1.150 1.00 28.52 5 ALA B C 1
ATOM 1323 O O . ALA B 1 5 ? 9.413 -3.338 -1.850 1.00 27.84 5 ALA B O 1
ATOM 1325 N N . HIS B 1 6 ? 10.772 -2.772 -0.152 1.00 24.90 6 HIS B N 1
ATOM 1326 C CA . HIS B 1 6 ? 10.979 -4.144 0.293 1.00 25.36 6 HIS B CA 1
ATOM 1327 C C . HIS B 1 6 ? 9.695 -4.882 0.687 1.00 26.37 6 HIS B C 1
ATOM 1328 O O . HIS B 1 6 ? 9.629 -6.108 0.566 1.00 27.38 6 HIS B O 1
ATOM 1335 N N . SER B 1 7 ? 8.681 -4.138 1.152 1.00 27.33 7 SER B N 1
ATOM 1336 C CA . SER B 1 7 ? 7.389 -4.707 1.522 1.00 26.86 7 SER B CA 1
ATOM 1337 C C . SER B 1 7 ? 6.396 -4.759 0.357 1.00 31.09 7 SER B C 1
ATOM 1338 O O . SER B 1 7 ? 5.305 -5.296 0.532 1.00 32.36 7 SER B O 1
ATOM 1341 N N . GLN B 1 8 ? 6.782 -4.202 -0.790 1.00 29.37 8 GLN B N 1
ATOM 1342 C CA . GLN B 1 8 ? 5.920 -4.137 -2.014 1.00 30.50 8 GLN B CA 1
ATOM 1343 C C . GLN B 1 8 ? 6.272 -5.202 -3.046 1.00 36.38 8 GLN B C 1
ATOM 1344 O O . GLN B 1 8 ? 5.754 -5.186 -4.162 1.00 47.51 8 GLN B O 1
ATOM 1350 N N . VAL B 1 9 ? 7.130 -6.135 -2.667 1.00 32.83 9 VAL B N 1
ATOM 1351 C CA . VAL B 1 9 ? 7.322 -7.366 -3.409 1.00 35.25 9 VAL B CA 1
ATOM 1352 C C . VAL B 1 9 ? 6.751 -8.537 -2.617 1.00 32.74 9 VAL B C 1
ATOM 1353 O O . VAL B 1 9 ? 6.561 -8.451 -1.397 1.00 30.89 9 VAL B O 1
ATOM 1357 N N . LYS B 1 10 ? 6.417 -9.618 -3.319 1.00 32.86 10 LYS B N 1
ATOM 1358 C CA . LYS B 1 10 ? 5.880 -10.818 -2.700 1.00 34.37 10 LYS B CA 1
ATOM 1359 C C . LYS B 1 10 ? 6.967 -11.876 -2.685 1.00 31.55 10 LYS B C 1
ATOM 1360 O O . LYS B 1 10 ? 7.207 -12.548 -3.699 1.00 33.34 10 LYS B O 1
ATOM 1366 N N . PHE B 1 11 ? 7.646 -12.014 -1.556 1.00 30.60 11 PHE B N 1
ATOM 1367 C CA . PHE B 1 11 ? 8.712 -12.985 -1.405 1.00 31.68 11 PHE B CA 1
ATOM 1368 C C . PHE B 1 11 ? 8.171 -14.412 -1.414 1.00 32.08 11 PHE B C 1
ATOM 1369 O O . PHE B 1 11 ? 7.068 -14.687 -0.927 1.00 34.70 11 PHE B O 1
ATOM 1377 N N . LYS B 1 12 ? 8.959 -15.292 -2.009 1.00 34.05 12 LYS B N 1
ATOM 1378 C CA . LYS B 1 12 ? 8.628 -16.698 -2.194 1.00 35.49 12 LYS B CA 1
ATOM 1379 C C . LYS B 1 12 ? 9.823 -17.562 -1.888 1.00 34.57 12 LYS B C 1
ATOM 1380 O O . LYS B 1 12 ? 10.976 -17.150 -2.066 1.00 32.46 12 LYS B O 1
ATOM 1386 N N . LEU B 1 13 ? 9.548 -18.803 -1.509 1.00 36.68 13 LEU B N 1
ATOM 1387 C CA . LEU B 1 13 ? 10.593 -19.804 -1.313 1.00 38.16 13 LEU B CA 1
ATOM 1388 C C . LEU B 1 13 ? 11.473 -19.895 -2.562 1.00 32.79 13 LEU B C 1
ATOM 1389 O O . LEU B 1 13 ? 10.972 -19.841 -3.698 1.00 37.63 13 LEU B O 1
ATOM 1394 N N . GLY B 1 14 ? 12.784 -19.972 -2.341 1.00 31.48 14 GLY B N 1
ATOM 1395 C CA . GLY B 1 14 ? 13.786 -19.973 -3.418 1.00 31.40 14 GLY B CA 1
ATOM 1396 C C . GLY B 1 14 ? 14.354 -18.607 -3.797 1.00 33.14 14 GLY B C 1
ATOM 1397 O O . GLY B 1 14 ? 15.255 -18.530 -4.643 1.00 31.53 14 GLY B O 1
ATOM 1398 N N . ASP B 1 15 ? 13.811 -17.536 -3.215 1.00 30.30 15 ASP B N 1
ATOM 1399 C CA . ASP B 1 15 ? 14.336 -16.177 -3.457 1.00 29.56 15 ASP B CA 1
ATOM 1400 C C . ASP B 1 15 ? 15.685 -15.973 -2.772 1.00 26.28 15 ASP B C 1
ATOM 1401 O O . ASP B 1 15 ? 15.900 -16.448 -1.669 1.00 24.05 15 ASP B O 1
ATOM 1406 N N . TYR B 1 16 ? 16.567 -15.255 -3.458 1.00 24.19 16 TYR B N 1
ATOM 1407 C CA . TYR B 1 16 ? 17.873 -14.842 -2.946 1.00 23.88 16 TYR B CA 1
ATOM 1408 C C . TYR B 1 16 ? 17.860 -13.327 -2.918 1.00 24.82 16 TYR B C 1
ATOM 1409 O O . TYR B 1 16 ? 17.421 -12.698 -3.869 1.00 23.56 16 TYR B O 1
ATOM 1418 N N . LEU B 1 17 ? 18.306 -12.761 -1.804 1.00 21.30 17 LEU B N 1
ATOM 1419 C CA . LEU B 1 17 ? 18.261 -11.306 -1.584 1.00 20.94 17 LEU B CA 1
ATOM 1420 C C . LEU B 1 17 ? 19.696 -10.823 -1.446 1.00 20.23 17 LEU B C 1
ATOM 1421 O O . LEU B 1 17 ? 20.383 -11.240 -0.517 1.00 20.09 17 LEU B O 1
ATOM 1426 N N . MET B 1 18 ? 20.130 -9.960 -2.370 1.00 20.23 18 MET B N 1
ATOM 1427 C CA . MET B 1 18 ? 21.521 -9.522 -2.441 1.00 19.78 18 MET B CA 1
ATOM 1428 C C . MET B 1 18 ? 21.695 -8.055 -2.053 1.00 19.06 18 MET B C 1
ATOM 1429 O O . MET B 1 18 ? 20.883 -7.201 -2.407 1.00 19.58 18 MET B O 1
ATOM 1434 N N . PHE B 1 19 ? 22.769 -7.801 -1.312 1.00 19.19 19 PHE B N 1
ATOM 1435 C CA . PHE B 1 19 ? 23.093 -6.500 -0.775 1.00 18.85 19 PHE B CA 1
ATOM 1436 C C . PHE B 1 19 ? 24.540 -6.226 -1.086 1.00 22.05 19 PHE B C 1
ATOM 1437 O O . PHE B 1 19 ? 25.402 -7.082 -0.875 1.00 26.62 19 PHE B O 1
ATOM 1445 N N . GLY B 1 20 ? 24.814 -5.005 -1.533 1.00 20.33 20 GLY B N 1
ATOM 1446 C CA . GLY B 1 20 ? 26.191 -4.576 -1.786 1.00 23.16 20 GLY B CA 1
ATOM 1447 C C . GLY B 1 20 ? 26.695 -3.827 -0.558 1.00 25.59 20 GLY B C 1
ATOM 1448 O O . GLY B 1 20 ? 25.947 -3.605 0.418 1.00 28.88 20 GLY B O 1
ATOM 1449 N N . PRO B 1 21 ? 27.933 -3.375 -0.618 1.00 27.24 21 PRO B N 1
ATOM 1450 C CA . PRO B 1 21 ? 28.496 -2.584 0.502 1.00 33.21 21 PRO B CA 1
ATOM 1451 C C . PRO B 1 21 ? 27.712 -1.320 0.830 1.00 35.21 21 PRO B C 1
ATOM 1452 O O . PRO B 1 21 ? 27.090 -0.723 -0.021 1.00 37.90 21 PRO B O 1
ATOM 1456 N N . GLU B 1 22 ? 27.756 -0.939 2.095 1.00 40.34 22 GLU B N 1
ATOM 1457 C CA . GLU B 1 22 ? 27.003 0.198 2.621 1.00 38.55 22 GLU B CA 1
ATOM 1458 C C . GLU B 1 22 ? 27.116 1.479 1.798 1.00 42.14 22 GLU B C 1
ATOM 1459 O O . GLU B 1 22 ? 26.104 2.142 1.528 1.00 41.89 22 GLU B O 1
ATOM 1465 N N . THR B 1 23 ? 28.337 1.821 1.395 1.00 32.48 23 THR B N 1
ATOM 1466 C CA . THR B 1 23 ? 28.541 3.062 0.614 1.00 35.15 23 THR B CA 1
ATOM 1467 C C . THR B 1 23 ? 28.548 2.893 -0.915 1.00 38.45 23 THR B C 1
ATOM 1468 O O . THR B 1 23 ? 28.199 3.833 -1.622 1.00 41.82 23 THR B O 1
ATOM 1472 N N . ARG B 1 24 ? 28.964 1.726 -1.403 1.00 40.29 24 ARG B N 1
ATOM 1473 C CA . ARG B 1 24 ? 29.064 1.488 -2.866 1.00 42.32 24 ARG B CA 1
ATOM 1474 C C . ARG B 1 24 ? 27.802 0.875 -3.488 1.00 45.08 24 ARG B C 1
ATOM 1475 O O . ARG B 1 24 ? 27.463 1.152 -4.642 1.00 43.89 24 ARG B O 1
ATOM 1483 N N . GLY B 1 25 ? 27.153 -0.048 -2.770 1.00 40.18 25 GLY B N 1
ATOM 1484 C CA . GLY B 1 25 ? 26.076 -0.850 -3.361 1.00 34.09 25 GLY B CA 1
ATOM 1485 C C . GLY B 1 25 ? 26.577 -1.849 -4.407 1.00 30.68 25 GLY B C 1
ATOM 1486 O O . GLY B 1 25 ? 27.736 -2.229 -4.433 1.00 41.57 25 GLY B O 1
ATOM 1487 N N . ILE B 1 26 ? 25.673 -2.243 -5.301 1.00 26.80 26 ILE B N 1
ATOM 1488 C CA . ILE B 1 26 ? 25.914 -3.279 -6.301 1.00 26.99 26 ILE B CA 1
ATOM 1489 C C . ILE B 1 26 ? 26.248 -2.583 -7.645 1.00 28.26 26 ILE B C 1
ATOM 1490 O O . ILE B 1 26 ? 25.624 -1.574 -7.983 1.00 30.83 26 ILE B O 1
ATOM 1495 N N . PRO B 1 27 ? 27.194 -3.131 -8.412 1.00 27.95 27 PRO B N 1
ATOM 1496 C CA . PRO B 1 27 ? 27.569 -2.481 -9.676 1.00 31.58 27 PRO B CA 1
ATOM 1497 C C . PRO B 1 27 ? 26.424 -2.324 -10.662 1.00 32.82 27 PRO B C 1
ATOM 1498 O O . PRO B 1 27 ? 25.544 -3.194 -10.747 1.00 31.94 27 PRO B O 1
ATOM 1502 N N . MET B 1 28 ? 26.438 -1.220 -11.407 1.00 33.65 28 MET B N 1
ATOM 1503 C CA . MET B 1 28 ? 25.375 -0.942 -12.384 1.00 34.25 28 MET B CA 1
ATOM 1504 C C . MET B 1 28 ? 25.291 -2.004 -13.456 1.00 32.40 28 MET B C 1
ATOM 1505 O O . MET B 1 28 ? 24.211 -2.277 -13.959 1.00 34.91 28 MET B O 1
ATOM 1510 N N . SER B 1 29 ? 26.411 -2.623 -13.811 1.00 33.62 29 SER B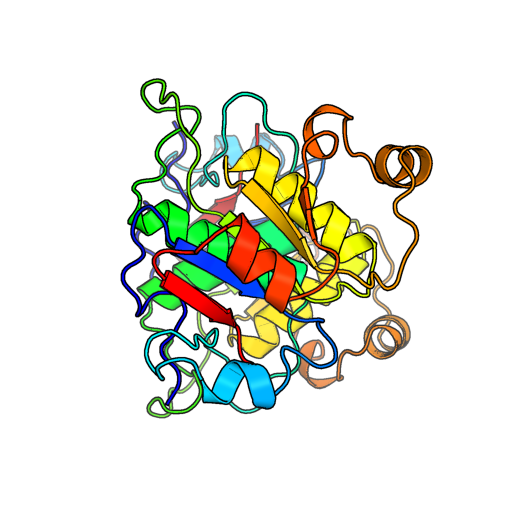 N 1
ATOM 1511 C CA . SER B 1 29 ? 26.410 -3.685 -14.818 1.00 36.78 29 SER B CA 1
ATOM 1512 C C . SER B 1 29 ? 25.519 -4.858 -14.424 1.00 37.26 29 SER B C 1
ATOM 1513 O O . SER B 1 29 ? 24.913 -5.484 -15.297 1.00 34.04 29 SER B O 1
ATOM 1516 N N . ILE B 1 30 ? 25.421 -5.130 -13.124 1.00 28.97 30 ILE B N 1
ATOM 1517 C CA . ILE B 1 30 ? 24.509 -6.149 -12.615 1.00 27.94 30 ILE B CA 1
ATOM 1518 C C . ILE B 1 30 ? 23.078 -5.603 -12.537 1.00 26.37 30 ILE B C 1
ATOM 1519 O O . ILE B 1 30 ? 22.145 -6.234 -13.054 1.00 28.20 30 ILE B O 1
ATOM 1524 N N . LEU B 1 31 ? 22.894 -4.454 -11.910 1.00 23.87 31 LEU B N 1
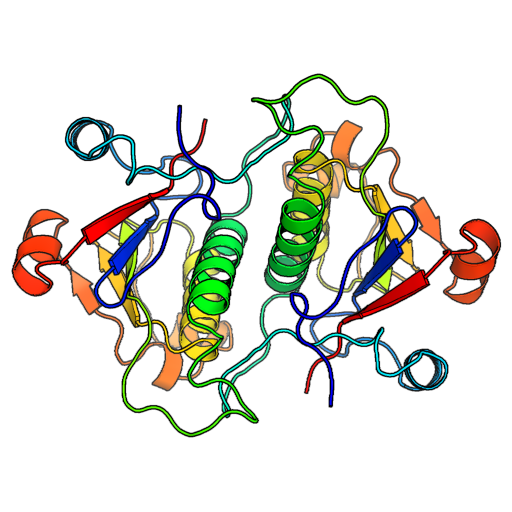ATOM 1525 C CA . LEU B 1 31 ? 21.560 -3.910 -11.699 1.00 26.57 31 LEU B CA 1
ATOM 1526 C C . LEU B 1 31 ? 20.822 -3.645 -13.013 1.00 28.50 31 LEU B C 1
ATOM 1527 O O . LEU B 1 31 ? 19.620 -3.886 -13.102 1.00 29.97 31 LEU B O 1
ATOM 1532 N N . ASN B 1 32 ? 21.543 -3.167 -14.013 1.00 27.93 32 ASN B N 1
ATOM 1533 C CA . ASN B 1 32 ? 20.905 -2.781 -15.299 1.00 29.86 32 ASN B CA 1
ATOM 1534 C C . ASN B 1 32 ? 20.337 -3.970 -16.061 1.00 32.18 32 ASN B C 1
ATOM 1535 O O . ASN B 1 32 ? 19.486 -3.757 -16.956 1.00 31.63 32 ASN B O 1
ATOM 1540 N N . GLU B 1 33 ? 20.781 -5.193 -15.744 1.00 29.57 33 GLU B N 1
ATOM 1541 C CA . GLU B 1 33 ? 20.266 -6.415 -16.356 1.00 32.09 33 GLU B CA 1
ATOM 1542 C C . GLU B 1 33 ? 19.206 -7.137 -15.533 1.00 31.66 33 GLU B C 1
ATOM 1543 O O . GLU B 1 33 ? 18.773 -8.236 -15.886 1.00 36.80 33 GLU B O 1
ATOM 1549 N N . MET B 1 34 ? 18.795 -6.535 -14.424 1.00 30.17 34 MET B N 1
ATOM 1550 C CA . MET B 1 34 ? 17.763 -7.079 -13.596 1.00 30.51 34 MET B CA 1
ATOM 1551 C C . MET B 1 34 ? 16.446 -6.348 -13.854 1.00 31.47 34 MET B C 1
ATOM 1552 O O . MET B 1 34 ? 16.441 -5.143 -14.061 1.00 31.61 34 MET B O 1
ATOM 1557 N N . PRO B 1 35 ? 15.322 -7.082 -13.808 1.00 34.15 35 PRO B N 1
ATOM 1558 C CA . PRO B 1 35 ? 14.015 -6.421 -13.909 1.00 38.53 35 PRO B CA 1
ATOM 1559 C C . PRO B 1 35 ? 13.788 -5.394 -12.778 1.00 38.96 35 PRO B C 1
ATOM 1560 O O . PRO B 1 35 ? 14.216 -5.625 -11.638 1.00 36.08 35 PRO B O 1
ATOM 1564 N N . MET B 1 36 ? 13.106 -4.294 -13.117 1.00 37.93 36 MET B N 1
ATOM 1565 C CA . MET B 1 36 ? 12.693 -3.256 -12.166 1.00 37.46 36 MET B CA 1
ATOM 1566 C C . MET B 1 36 ? 12.055 -3.853 -10.909 1.00 34.12 36 MET B C 1
ATOM 1567 O O . MET B 1 36 ? 12.355 -3.383 -9.793 1.00 33.62 36 MET B O 1
ATOM 1572 N N . GLU B 1 37 ? 11.245 -4.906 -11.071 1.00 32.87 37 GLU B N 1
ATOM 1573 C CA . GLU B 1 37 ? 10.485 -5.491 -9.953 1.00 37.99 37 GLU B CA 1
ATOM 1574 C C . GLU B 1 37 ? 11.360 -6.201 -8.934 1.00 35.92 37 GLU B C 1
ATOM 1575 O O . GLU B 1 37 ? 10.894 -6.487 -7.830 1.00 37.49 37 GLU B O 1
ATOM 1581 N N . GLN B 1 38 ? 12.605 -6.515 -9.307 1.00 30.15 38 GLN B N 1
ATOM 1582 C CA . GLN B 1 38 ? 13.501 -7.217 -8.403 1.00 29.84 38 GLN B CA 1
ATOM 1583 C C . GLN B 1 38 ? 14.602 -6.326 -7.854 1.00 28.50 38 GLN B C 1
ATOM 1584 O O . GLN B 1 38 ? 15.494 -6.849 -7.205 1.00 28.74 38 GLN B O 1
ATOM 1590 N N . LYS B 1 39 ? 14.496 -5.014 -8.072 1.00 26.41 39 LYS B N 1
ATOM 1591 C CA . LYS B 1 39 ? 15.387 -4.027 -7.463 1.00 27.68 39 LYS B CA 1
ATOM 1592 C C . LYS B 1 39 ? 14.609 -3.210 -6.447 1.00 29.45 39 LYS B C 1
ATOM 1593 O O . LYS B 1 39 ? 13.869 -2.287 -6.804 1.00 32.79 39 LYS B O 1
ATOM 1599 N N . ILE B 1 40 ? 14.827 -3.530 -5.173 1.00 25.41 40 ILE B N 1
ATOM 1600 C CA . ILE B 1 40 ? 14.011 -2.986 -4.090 1.00 26.09 40 ILE B CA 1
ATOM 1601 C C . ILE B 1 40 ? 14.761 -1.846 -3.423 1.00 23.33 40 ILE B C 1
ATOM 1602 O O . ILE B 1 40 ? 15.993 -1.759 -3.499 1.00 25.50 40 ILE B O 1
ATOM 1607 N N . ARG B 1 41 ? 14.001 -0.936 -2.832 1.00 24.35 41 ARG B N 1
ATOM 1608 C CA . ARG B 1 41 ? 14.581 0.222 -2.160 1.00 24.43 41 ARG B CA 1
ATOM 1609 C C . ARG B 1 41 ? 13.775 0.474 -0.906 1.00 24.98 41 ARG B C 1
ATOM 1610 O O . ARG B 1 41 ? 12.560 0.579 -0.948 1.00 27.36 41 ARG B O 1
ATOM 1618 N N . ILE B 1 42 ? 14.468 0.564 0.223 1.00 25.15 42 ILE B N 1
ATOM 1619 C CA . ILE B 1 42 ? 13.777 0.813 1.478 1.00 23.00 42 ILE B CA 1
ATOM 1620 C C . ILE B 1 42 ? 13.294 2.277 1.476 1.00 23.34 42 ILE B C 1
ATOM 1621 O O . ILE B 1 42 ? 14.062 3.185 1.166 1.00 23.71 42 ILE B O 1
ATOM 1626 N N . PRO B 1 43 ? 12.019 2.510 1.833 1.00 23.91 43 PRO B N 1
ATOM 1627 C CA . PRO B 1 43 ? 11.542 3.904 1.883 1.00 22.93 43 PRO B CA 1
ATOM 1628 C C . PRO B 1 43 ? 12.324 4.798 2.864 1.00 23.70 43 PRO B C 1
ATOM 1629 O O . PRO B 1 43 ? 12.810 4.336 3.906 1.00 23.57 43 PRO B O 1
ATOM 1633 N N . MET B 1 44 ? 12.472 6.054 2.481 1.00 22.98 44 MET B N 1
ATOM 1634 C CA . MET B 1 44 ? 13.187 7.084 3.216 1.00 24.43 44 MET B CA 1
ATOM 1635 C C . MET B 1 44 ? 12.501 8.401 2.961 1.00 26.15 44 MET B C 1
ATOM 1636 O O . MET B 1 44 ? 11.930 8.581 1.887 1.00 26.51 44 MET B O 1
ATOM 1641 N N . THR B 1 45 ? 12.638 9.334 3.896 1.00 25.12 45 THR B N 1
ATOM 1642 C CA . THR B 1 45 ? 12.251 10.730 3.668 1.00 26.87 45 THR B CA 1
ATOM 1643 C C . THR B 1 45 ? 13.216 11.402 2.699 1.00 28.58 45 THR B C 1
ATOM 1644 O O . THR B 1 45 ? 14.328 10.922 2.477 1.00 24.35 45 THR B O 1
ATOM 1648 N N . ALA B 1 46 ? 12.783 12.526 2.121 1.00 32.47 46 ALA B N 1
ATOM 1649 C CA . ALA B 1 46 ? 13.516 13.152 1.011 1.00 36.92 46 ALA B CA 1
ATOM 1650 C C . ALA B 1 46 ? 14.995 13.452 1.261 1.00 37.10 46 ALA B C 1
ATOM 1651 O O . ALA B 1 46 ? 15.840 13.186 0.399 1.00 41.83 46 ALA B O 1
ATOM 1653 N N . ASN B 1 47 ? 15.312 13.992 2.432 1.00 29.22 47 ASN B N 1
ATOM 1654 C CA . ASN B 1 47 ? 16.679 14.468 2.685 1.00 38.81 47 ASN B CA 1
ATOM 1655 C C . ASN B 1 47 ? 17.466 13.447 3.506 1.00 34.39 47 ASN B C 1
ATOM 1656 O O . ASN B 1 47 ? 18.313 13.811 4.305 1.00 37.33 47 ASN B O 1
ATOM 1661 N N . SER B 1 48 ? 17.184 12.174 3.293 1.00 28.39 48 SER B N 1
ATOM 1662 C CA . SER B 1 48 ? 17.794 11.111 4.109 1.00 27.12 48 SER B CA 1
ATOM 1663 C C . SER B 1 48 ? 19.269 10.905 3.791 1.00 27.12 48 SER B C 1
ATOM 1664 O O . SER B 1 48 ? 19.745 11.298 2.736 1.00 28.86 48 SER B O 1
ATOM 1667 N N . ARG B 1 49 ? 19.980 10.251 4.694 1.00 26.18 49 ARG B N 1
ATOM 1668 C CA . ARG B 1 49 ? 21.355 9.846 4.465 1.00 24.24 49 ARG B CA 1
ATOM 1669 C C . ARG B 1 49 ? 21.376 8.339 4.660 1.00 25.60 49 ARG B C 1
ATOM 1670 O O . ARG B 1 49 ? 20.374 7.754 5.079 1.00 24.36 49 ARG B O 1
ATOM 1678 N N . SER B 1 50 ? 22.507 7.743 4.317 1.00 26.17 50 SER B N 1
ATOM 1679 C CA . SER B 1 50 ? 22.602 6.294 4.247 1.00 26.12 50 SER B CA 1
ATOM 1680 C C . SER B 1 50 ? 22.297 5.627 5.579 1.00 24.10 50 SER B C 1
ATOM 1681 O O . SER B 1 50 ? 22.715 6.074 6.659 1.00 25.07 50 SER B O 1
ATOM 1684 N N . MET B 1 51 ? 21.496 4.570 5.498 1.00 25.90 51 MET B N 1
ATOM 1685 C CA . MET B 1 51 ? 21.292 3.700 6.649 1.00 24.19 51 MET B CA 1
ATOM 1686 C C . MET B 1 51 ? 22.410 2.644 6.682 1.00 21.65 51 MET B C 1
ATOM 1687 O O . MET B 1 51 ? 22.923 2.238 5.672 1.00 25.07 51 MET B O 1
ATOM 1692 N N . ASN B 1 52 ? 22.769 2.259 7.895 1.00 25.89 52 ASN B N 1
ATOM 1693 C CA . ASN B 1 52 ? 23.710 1.218 8.184 1.00 27.53 52 ASN B CA 1
ATOM 1694 C C . ASN B 1 52 ? 23.293 -0.075 7.446 1.00 22.79 52 ASN B C 1
ATOM 1695 O O . ASN B 1 52 ? 22.113 -0.418 7.451 1.00 22.53 52 ASN B O 1
ATOM 1700 N N . LEU B 1 53 ? 24.241 -0.761 6.819 1.00 20.90 53 LEU B N 1
ATOM 1701 C CA . LEU B 1 53 ? 23.914 -1.979 6.029 1.00 20.62 53 LEU B CA 1
ATOM 1702 C C . LEU B 1 53 ? 23.258 -3.054 6.880 1.00 20.35 53 LEU B C 1
ATOM 1703 O O . LEU B 1 53 ? 22.284 -3.714 6.455 1.00 18.44 53 LEU B O 1
ATOM 1708 N N . SER B 1 54 ? 23.773 -3.267 8.073 1.00 18.89 54 SER B N 1
ATOM 1709 C CA . SER B 1 54 ? 23.151 -4.303 8.900 1.00 18.13 54 SER B CA 1
ATOM 1710 C C . SER B 1 54 ? 21.699 -3.970 9.239 1.00 18.02 54 SER B C 1
ATOM 1711 O O . SER B 1 54 ? 20.847 -4.859 9.247 1.00 18.33 54 SER B O 1
ATOM 1714 N N . ASN B 1 55 ? 21.387 -2.682 9.491 1.00 18.18 55 ASN B N 1
ATOM 1715 C CA . ASN B 1 55 ? 19.993 -2.282 9.690 1.00 17.58 55 ASN B CA 1
ATOM 1716 C C . ASN B 1 55 ? 19.178 -2.552 8.409 1.00 17.55 55 ASN B C 1
ATOM 1717 O O . ASN B 1 55 ? 18.056 -3.033 8.492 1.00 19.38 55 ASN B O 1
ATOM 1722 N N . SER B 1 56 ? 19.739 -2.219 7.235 1.00 17.82 56 SER B N 1
ATOM 1723 C CA . SER B 1 56 ? 19.028 -2.468 5.964 1.00 18.85 56 SER B CA 1
ATOM 1724 C C . SER B 1 56 ? 18.688 -3.942 5.758 1.00 17.75 56 SER B C 1
ATOM 1725 O O . SER B 1 56 ? 17.576 -4.302 5.369 1.00 18.21 56 SER B O 1
ATOM 1728 N N . VAL B 1 57 ? 19.644 -4.785 6.040 1.00 18.01 57 VAL B N 1
ATOM 1729 C CA . VAL B 1 57 ? 19.454 -6.243 5.881 1.00 17.30 57 VAL B CA 1
ATOM 1730 C C . VAL B 1 57 ? 18.454 -6.740 6.925 1.00 18.09 57 VAL B C 1
ATOM 1731 O O . VAL B 1 57 ? 17.592 -7.540 6.598 1.00 19.73 57 VAL B O 1
ATOM 1735 N N . ALA B 1 58 ? 18.523 -6.246 8.161 1.00 17.70 58 ALA B N 1
ATOM 1736 C CA . ALA B 1 58 ? 17.575 -6.674 9.194 1.00 17.43 58 ALA B CA 1
ATOM 1737 C C . ALA B 1 58 ? 16.132 -6.322 8.796 1.00 17.37 58 ALA B C 1
ATOM 1738 O O . ALA B 1 58 ? 15.237 -7.157 8.908 1.00 18.75 58 ALA B O 1
ATOM 1740 N N . VAL B 1 59 ? 15.938 -5.099 8.318 1.00 18.88 59 VAL B N 1
ATOM 1741 C CA . VAL B 1 59 ? 14.625 -4.634 7.878 1.00 18.98 59 VAL B CA 1
ATOM 1742 C C . VAL B 1 59 ? 14.103 -5.534 6.741 1.00 20.15 59 VAL B C 1
ATOM 1743 O O . VAL B 1 59 ? 12.964 -6.001 6.775 1.00 21.19 59 VAL B O 1
ATOM 1747 N N . THR B 1 60 ? 14.968 -5.817 5.764 1.00 19.20 60 THR B N 1
ATOM 1748 C CA . THR B 1 60 ? 14.555 -6.630 4.619 1.00 19.90 60 THR B CA 1
ATOM 1749 C C . THR B 1 60 ? 14.252 -8.082 5.008 1.00 20.11 60 THR B C 1
ATOM 1750 O O . THR B 1 60 ? 13.206 -8.641 4.615 1.00 23.51 60 THR B O 1
ATOM 1754 N N . VAL B 1 61 ? 15.134 -8.680 5.792 1.00 18.81 61 VAL B N 1
ATOM 1755 C CA . VAL B 1 61 ? 14.957 -10.064 6.255 1.00 19.27 61 VAL B CA 1
ATOM 1756 C C . VAL B 1 61 ? 13.663 -10.203 7.070 1.00 22.67 61 VAL B C 1
ATOM 1757 O O . VAL B 1 61 ? 12.908 -11.147 6.854 1.00 23.54 61 VAL B O 1
ATOM 1761 N N . TYR B 1 62 ? 13.408 -9.268 8.001 1.00 19.51 62 TYR B N 1
ATOM 1762 C CA . TYR B 1 62 ? 12.261 -9.411 8.844 1.00 20.77 62 TYR B CA 1
ATOM 1763 C C . TYR B 1 62 ? 10.969 -9.173 8.096 1.00 21.89 62 TYR B C 1
ATOM 1764 O O . TYR B 1 62 ? 9.953 -9.807 8.449 1.00 23.85 62 TYR B O 1
ATOM 1773 N N . GLU B 1 63 ? 10.997 -8.315 7.075 1.00 21.29 63 GLU B N 1
ATOM 1774 C CA . GLU B 1 63 ? 9.828 -8.149 6.200 1.00 22.94 63 GLU B CA 1
ATOM 1775 C C . GLU B 1 63 ? 9.557 -9.427 5.403 1.00 24.99 63 GLU B C 1
ATOM 1776 O O . GLU B 1 63 ? 8.411 -9.888 5.311 1.00 26.75 63 GLU B O 1
ATOM 1782 N N . ALA B 1 64 ? 10.600 -9.993 4.806 1.00 22.76 64 ALA B N 1
ATOM 1783 C CA . ALA B 1 64 ? 10.430 -11.288 4.122 1.00 24.25 64 ALA B CA 1
ATOM 1784 C C . ALA B 1 64 ? 9.902 -12.374 5.061 1.00 25.92 64 ALA B C 1
ATOM 1785 O O . ALA B 1 64 ? 8.995 -13.147 4.693 1.00 29.00 64 ALA B O 1
ATOM 1787 N N . TRP B 1 65 ? 10.444 -12.440 6.277 1.00 25.40 65 TRP B N 1
ATOM 1788 C CA . TRP B 1 65 ? 10.026 -13.464 7.237 1.00 24.93 65 TRP B CA 1
ATOM 1789 C C . TRP B 1 65 ? 8.567 -13.243 7.646 1.00 26.78 65 TRP B C 1
ATOM 1790 O O . TRP B 1 65 ? 7.819 -14.218 7.765 1.00 25.76 65 TRP B O 1
ATOM 1801 N N . ARG B 1 66 ? 8.161 -11.975 7.802 1.00 25.96 66 ARG B N 1
ATOM 1802 C CA . ARG B 1 66 ? 6.752 -11.620 8.085 1.00 24.55 66 ARG B CA 1
ATOM 1803 C C . ARG B 1 66 ? 5.840 -12.160 6.976 1.00 27.41 66 ARG B C 1
ATOM 1804 O O . ARG B 1 66 ? 4.822 -12.805 7.267 1.00 28.31 66 ARG B O 1
ATOM 1812 N N . GLN B 1 67 ? 6.205 -11.901 5.722 1.00 27.58 67 GLN B N 1
ATOM 1813 C CA . GLN B 1 67 ? 5.437 -12.432 4.564 1.00 28.75 67 GLN B CA 1
ATOM 1814 C C . GLN B 1 67 ? 5.341 -13.967 4.555 1.00 31.53 67 GLN B C 1
ATOM 1815 O O . GLN B 1 67 ? 4.314 -14.543 4.126 1.00 30.75 67 GLN B O 1
ATOM 1821 N N . LEU B 1 68 ? 6.388 -14.623 5.050 1.00 29.81 68 LEU B N 1
ATOM 1822 C CA . LEU B 1 68 ? 6.457 -16.069 5.203 1.00 33.05 68 LEU B CA 1
ATOM 1823 C C . LEU B 1 68 ? 5.928 -16.586 6.563 1.00 32.86 68 LEU B C 1
ATOM 1824 O O . LEU B 1 68 ? 6.204 -17.737 6.971 1.00 31.86 68 LEU B O 1
ATOM 1829 N N . GLY B 1 69 ? 5.162 -15.747 7.259 1.00 32.34 69 GLY B N 1
ATOM 1830 C CA . GLY B 1 69 ? 4.500 -16.138 8.508 1.00 30.13 69 GLY B CA 1
ATOM 1831 C C . GLY B 1 69 ? 5.412 -16.506 9.659 1.00 29.84 69 GLY B C 1
ATOM 1832 O O . GLY B 1 69 ? 5.025 -17.260 10.550 1.00 30.55 69 GLY B O 1
ATOM 1833 N N . TYR B 1 70 ? 6.651 -15.992 9.650 1.00 26.97 70 TYR B N 1
ATOM 1834 C CA . TYR B 1 70 ? 7.641 -16.336 10.665 1.00 28.10 70 TYR B CA 1
ATOM 1835 C C . TYR B 1 70 ? 7.851 -17.851 10.858 1.00 27.20 70 TYR B C 1
ATOM 1836 O O . TYR B 1 70 ? 8.180 -18.320 11.955 1.00 27.50 70 TYR B O 1
ATOM 1845 N N . LYS B 1 71 ? 7.739 -18.609 9.768 1.00 29.67 71 LYS B N 1
ATOM 1846 C CA . LYS B 1 71 ? 7.908 -20.062 9.863 1.00 31.99 71 LYS B CA 1
ATOM 1847 C C . LYS B 1 71 ? 9.263 -20.431 10.479 1.00 29.43 71 LYS B C 1
ATOM 1848 O O . LYS B 1 71 ? 10.302 -19.850 10.116 1.00 32.28 71 LYS B O 1
ATOM 1854 N N . GLY B 1 72 ? 9.246 -21.340 11.447 1.00 28.72 72 GLY B N 1
ATOM 1855 C CA . GLY B 1 72 ? 10.435 -21.729 12.216 1.00 32.33 72 GLY B CA 1
ATOM 1856 C C . GLY B 1 72 ? 10.727 -20.955 13.488 1.00 29.83 72 GLY B C 1
ATOM 1857 O O . GLY B 1 72 ? 11.690 -21.285 14.214 1.00 30.44 72 GLY B O 1
ATOM 1858 N N . ALA B 1 73 ? 9.922 -19.935 13.789 1.00 28.97 73 ALA B N 1
ATOM 1859 C CA . ALA B 1 73 ? 10.105 -19.171 15.019 1.00 32.26 73 ALA B CA 1
ATOM 1860 C C . ALA B 1 73 ? 9.718 -20.000 16.249 1.00 31.84 73 ALA B C 1
ATOM 1861 O O . ALA B 1 73 ? 9.008 -21.037 16.136 1.00 33.01 73 ALA B O 1
ATOM 1863 N N . VAL B 1 74 ? 10.222 -19.579 17.413 1.00 32.29 74 VAL B N 1
ATOM 1864 C CA . VAL B 1 74 ? 9.809 -20.173 18.699 1.00 35.33 74 VAL B CA 1
ATOM 1865 C C . VAL B 1 74 ? 8.301 -20.069 18.857 1.00 41.06 74 VAL B C 1
ATOM 1866 O O . VAL B 1 74 ? 7.666 -19.148 18.324 1.00 38.23 74 VAL B O 1
ATOM 1870 N N . ASN B 1 75 ? 7.720 -21.045 19.552 1.00 42.45 75 ASN B N 1
ATOM 1871 C CA . ASN B 1 75 ? 6.260 -21.106 19.784 1.00 53.81 75 ASN B CA 1
ATOM 1872 C C . ASN B 1 75 ? 5.424 -21.130 18.494 1.00 62.62 75 ASN B C 1
ATOM 1873 O O . ASN B 1 75 ? 4.265 -20.724 18.484 1.00 63.06 75 ASN B O 1
ATOM 1878 N N . LEU B 1 76 ? 6.031 -21.655 17.421 1.00 55.40 76 LEU B N 1
ATOM 1879 C CA . LEU B 1 76 ? 5.334 -22.014 16.197 1.00 52.05 76 LEU B CA 1
ATOM 1880 C C . LEU B 1 76 ? 5.678 -23.489 15.929 1.00 52.90 76 LEU B C 1
ATOM 1881 O O . LEU B 1 76 ? 6.698 -23.984 16.435 1.00 54.94 76 LEU B O 1
ATOM 1886 N N . PRO B 1 77 ? 4.816 -24.208 15.167 1.00 63.32 77 PRO B N 1
ATOM 1887 C CA . PRO B 1 77 ? 5.098 -25.591 14.769 1.00 62.53 77 PRO B CA 1
ATOM 1888 C C . PRO B 1 77 ? 6.413 -25.777 14.020 1.00 72.15 77 PRO B C 1
ATOM 1889 O O . PRO B 1 77 ? 6.814 -24.906 13.235 1.00 62.39 77 PRO B O 1
ATOM 1893 N N . GLU B 1 78 ? 7.041 -26.929 14.252 1.00 70.37 78 GLU B N 1
ATOM 1894 C CA . GLU B 1 78 ? 8.370 -27.242 13.723 1.00 68.21 78 GLU B CA 1
ATOM 1895 C C . GLU B 1 78 ? 8.358 -27.322 12.194 1.00 78.05 78 GLU B C 1
ATOM 1896 O O . GLU B 1 78 ? 7.527 -28.028 11.599 1.00 70.19 78 GLU B O 1
ATOM 1902 N N . VAL B 1 79 ? 9.278 -26.585 11.575 1.00 68.08 79 VAL B N 1
ATOM 1903 C CA . VAL B 1 79 ? 9.436 -26.558 10.122 1.00 70.78 79 VAL B CA 1
ATOM 1904 C C . VAL B 1 79 ? 10.839 -27.065 9.814 1.00 81.60 79 VAL B C 1
ATOM 1905 O O . VAL B 1 79 ? 11.794 -26.719 10.512 1.00 86.42 79 VAL B O 1
ATOM 1909 N N . LYS B 1 80 ? 10.951 -27.887 8.766 1.00 69.65 80 LYS B N 1
ATOM 1910 C CA . LYS B 1 80 ? 12.249 -28.393 8.303 1.00 67.61 80 LYS B CA 1
ATOM 1911 C C . LYS B 1 80 ? 12.827 -27.429 7.263 1.00 71.87 80 LYS B C 1
ATOM 1912 O O . LYS B 1 80 ? 12.082 -26.875 6.448 1.00 58.04 80 LYS B O 1
ATOM 1918 N N . GLY B 1 81 ? 14.136 -27.214 7.314 1.00 57.22 81 GLY B N 1
ATOM 1919 C CA . GLY B 1 81 ? 14.812 -26.393 6.320 1.00 56.72 81 GLY B CA 1
ATOM 1920 C C . GLY B 1 81 ? 14.794 -24.903 6.634 1.00 54.15 81 GLY B C 1
ATOM 1921 O O . GLY B 1 81 ? 14.354 -24.469 7.698 1.00 48.48 81 GLY B O 1
ATOM 1922 N N . SER B 1 82 ? 15.323 -24.143 5.686 1.00 52.32 82 SER B N 1
ATOM 1923 C CA . SER B 1 82 ? 15.640 -22.739 5.880 1.00 43.63 82 SER B CA 1
ATOM 1924 C C . SER B 1 82 ? 14.595 -21.850 5.255 1.00 36.94 82 SER B C 1
ATOM 1925 O O . SER B 1 82 ? 13.695 -22.310 4.575 1.00 34.79 82 SER B O 1
ATOM 1928 N N . MET B 1 83 ? 14.733 -20.549 5.504 1.00 34.33 83 MET B N 1
ATOM 1929 C CA . MET B 1 83 ? 13.892 -19.556 4.866 1.00 31.11 83 MET B CA 1
ATOM 1930 C C . MET B 1 83 ? 14.591 -19.145 3.559 1.00 34.21 83 MET B C 1
ATOM 1931 O O . MET B 1 83 ? 14.948 -20.018 2.759 1.00 34.15 83 MET B O 1
ATOM 1936 N N . LEU B 1 84 ? 14.797 -17.851 3.333 1.00 28.66 84 LEU B N 1
ATOM 1937 C CA . LEU B 1 84 ? 15.425 -17.383 2.103 1.00 23.97 84 LEU B CA 1
ATOM 1938 C C . LEU B 1 84 ? 16.940 -17.382 2.247 1.00 22.19 84 LEU B C 1
ATOM 1939 O O . LEU B 1 84 ? 17.492 -17.645 3.334 1.00 24.46 84 LEU B O 1
ATOM 1944 N N . ASP B 1 85 ? 17.607 -17.092 1.133 1.00 23.02 85 ASP B N 1
ATOM 1945 C CA . ASP B 1 85 ? 19.047 -16.960 1.095 1.00 23.07 85 ASP B CA 1
ATOM 1946 C C . ASP B 1 85 ? 19.413 -15.476 0.981 1.00 20.80 85 ASP B C 1
ATOM 1947 O O . ASP B 1 85 ? 18.828 -14.752 0.161 1.00 22.85 85 ASP B O 1
ATOM 1952 N N . ILE B 1 86 ? 20.362 -15.062 1.806 1.00 20.12 86 ILE B N 1
ATOM 1953 C CA . ILE B 1 86 ? 20.843 -13.688 1.879 1.00 19.60 86 ILE B CA 1
ATOM 1954 C C . ILE B 1 86 ? 22.240 -13.677 1.317 1.00 19.65 86 ILE B C 1
ATOM 1955 O O . ILE B 1 86 ? 23.058 -14.535 1.661 1.00 21.33 86 ILE B O 1
ATOM 1960 N N . VAL B 1 87 ? 22.522 -12.696 0.458 1.00 19.10 87 VAL B N 1
ATOM 1961 C CA . VAL B 1 87 ? 23.806 -12.620 -0.233 1.00 19.82 87 VAL B CA 1
ATOM 1962 C C . VAL B 1 87 ? 24.460 -11.270 -0.032 1.00 18.69 87 VAL B C 1
ATOM 1963 O O . VAL B 1 87 ? 23.877 -10.231 -0.348 1.00 18.96 87 VAL B O 1
ATOM 1967 N N . LEU B 1 88 ? 25.682 -11.277 0.509 1.00 17.80 88 LEU B N 1
ATOM 1968 C CA . LEU B 1 88 ? 26.451 -10.035 0.624 1.00 18.11 88 LEU B CA 1
ATOM 1969 C C . LEU B 1 88 ? 27.491 -10.009 -0.474 1.00 19.85 88 LEU B C 1
ATOM 1970 O O . LEU B 1 88 ? 28.390 -10.860 -0.522 1.00 20.41 88 LEU B O 1
ATOM 1975 N N . TYR B 1 89 ? 27.326 -9.051 -1.371 1.00 20.79 89 TYR B N 1
ATOM 1976 C CA . TYR B 1 89 ? 28.249 -8.838 -2.468 1.00 21.22 89 TYR B CA 1
ATOM 1977 C C . TYR B 1 89 ? 29.431 -8.011 -1.961 1.00 21.15 89 TYR B C 1
ATOM 1978 O O . TYR B 1 89 ? 29.272 -6.856 -1.559 1.00 21.65 89 TYR B O 1
ATOM 1987 N N . GLU B 1 90 ? 30.623 -8.608 -1.943 1.00 21.20 90 GLU B N 1
ATOM 1988 C CA . GLU B 1 90 ? 31.852 -7.893 -1.573 1.00 22.58 90 GLU B CA 1
ATOM 1989 C C . GLU B 1 90 ? 31.749 -7.127 -0.250 1.00 22.27 90 GLU B C 1
ATOM 1990 O O . GLU B 1 90 ? 32.034 -5.929 -0.172 1.00 23.05 90 GLU B O 1
ATOM 1996 N N . PRO B 1 91 ? 31.332 -7.811 0.833 1.00 21.49 91 PRO B N 1
ATOM 1997 C CA . PRO B 1 91 ? 31.150 -7.084 2.078 1.00 23.28 91 PRO B CA 1
ATOM 1998 C C . PRO B 1 91 ? 32.474 -6.463 2.579 1.00 23.17 91 PRO B C 1
ATOM 1999 O O . PRO B 1 91 ? 33.545 -7.084 2.451 1.00 26.06 91 PRO B O 1
ATOM 2003 N N . GLU B 1 92 ? 32.366 -5.235 3.081 1.00 22.73 92 GLU B N 1
ATOM 2004 C CA . GLU B 1 92 ? 33.526 -4.364 3.380 1.00 25.35 92 GLU B CA 1
ATOM 2005 C C . GLU B 1 92 ? 33.818 -4.235 4.867 1.00 25.33 92 GLU B C 1
ATOM 2006 O O . GLU B 1 92 ? 34.954 -4.361 5.266 1.00 26.94 92 GLU B O 1
ATOM 2012 N N . ILE B 1 93 ? 32.798 -3.952 5.674 1.00 28.02 93 ILE B N 1
ATOM 2013 C CA . ILE B 1 93 ? 32.936 -3.579 7.087 1.00 26.00 93 ILE B CA 1
ATOM 2014 C C . ILE B 1 93 ? 32.634 -4.820 7.958 1.00 27.73 93 ILE B C 1
ATOM 2015 O O . ILE B 1 93 ? 31.508 -5.332 7.960 1.00 27.71 93 ILE B O 1
ATOM 2020 N N . PRO B 1 94 ? 33.639 -5.311 8.704 1.00 28.79 94 PRO B N 1
ATOM 2021 C CA . PRO B 1 94 ? 33.413 -6.590 9.393 1.00 26.89 94 PRO B CA 1
ATOM 2022 C C . PRO B 1 94 ? 32.265 -6.572 10.411 1.00 25.29 94 PRO B C 1
ATOM 2023 O O . PRO B 1 94 ? 31.590 -7.588 10.560 1.00 25.68 94 PRO B O 1
ATOM 2027 N N . GLN B 1 95 ? 32.039 -5.445 11.081 1.00 24.56 95 GLN B N 1
ATOM 2028 C CA . GLN B 1 95 ? 30.957 -5.354 12.080 1.00 26.62 95 GLN B CA 1
ATOM 2029 C C . GLN B 1 95 ? 29.578 -5.604 11.444 1.00 27.48 95 GLN B C 1
ATOM 2030 O O . GLN B 1 95 ? 28.718 -6.244 12.052 1.00 27.10 95 GLN B O 1
ATOM 2036 N N . ASN B 1 96 ? 29.364 -5.085 10.240 1.00 26.64 96 ASN B N 1
ATOM 2037 C CA . ASN B 1 96 ? 28.107 -5.364 9.529 1.00 25.00 96 ASN B CA 1
ATOM 2038 C C . ASN B 1 96 ? 27.898 -6.835 9.271 1.00 24.19 96 ASN B C 1
ATOM 2039 O O . ASN B 1 96 ? 26.779 -7.345 9.491 1.00 24.25 96 ASN B O 1
ATOM 2044 N N . THR B 1 97 ? 28.936 -7.513 8.803 1.00 21.64 97 THR B N 1
ATOM 2045 C CA . THR B 1 97 ? 28.881 -8.917 8.493 1.00 21.23 97 THR B CA 1
ATOM 2046 C C . THR B 1 97 ? 28.586 -9.695 9.765 1.00 21.20 97 THR B C 1
ATOM 2047 O O . THR B 1 97 ? 27.738 -10.574 9.746 1.00 21.18 97 THR B O 1
ATOM 2051 N N . GLY B 1 98 ? 29.247 -9.343 10.867 1.00 22.69 98 GLY B N 1
ATOM 2052 C CA . GLY B 1 98 ? 28.960 -10.013 12.141 1.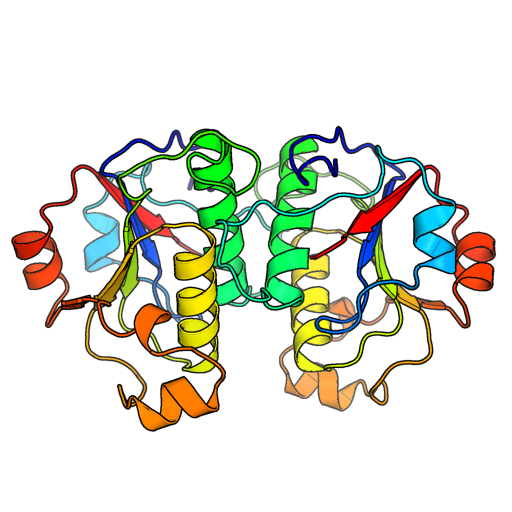00 23.49 98 GLY B CA 1
ATOM 2053 C C . GLY B 1 98 ? 27.510 -9.864 12.555 1.00 22.04 98 GLY B C 1
ATOM 2054 O O . GLY B 1 98 ? 26.872 -10.851 12.945 1.00 21.03 98 GLY B O 1
ATOM 2055 N N . ASN B 1 99 ? 26.980 -8.648 12.477 1.00 22.53 99 ASN B N 1
ATOM 2056 C CA . ASN B 1 99 ? 25.558 -8.419 12.794 1.00 20.48 99 ASN B CA 1
ATOM 2057 C C . ASN B 1 99 ? 24.625 -9.222 11.901 1.00 19.07 99 ASN B C 1
ATOM 2058 O O . ASN B 1 99 ? 23.583 -9.722 12.358 1.00 19.47 99 ASN B O 1
ATOM 2063 N N . ILE B 1 100 ? 24.981 -9.333 10.624 1.00 17.74 100 ILE B N 1
ATOM 2064 C CA . ILE B 1 100 ? 24.144 -10.022 9.656 1.00 17.47 100 ILE B CA 1
ATOM 2065 C C . ILE B 1 100 ? 24.231 -11.543 9.890 1.00 18.51 100 ILE B C 1
ATOM 2066 O O . ILE B 1 100 ? 23.247 -12.228 9.710 1.00 18.84 100 ILE B O 1
ATOM 2071 N N . ILE B 1 101 ? 25.403 -12.025 10.318 1.00 18.89 101 ILE B N 1
ATOM 2072 C CA . ILE B 1 101 ? 25.541 -13.445 10.694 1.00 18.47 101 ILE B CA 1
ATOM 2073 C C . ILE B 1 101 ? 24.556 -13.785 11.829 1.00 18.34 101 ILE B C 1
ATOM 2074 O O . ILE B 1 101 ? 23.824 -14.766 11.738 1.00 19.46 101 ILE B O 1
ATOM 2079 N N . ARG B 1 102 ? 24.544 -12.958 12.871 1.00 17.89 102 ARG B N 1
ATOM 2080 C CA . ARG B 1 102 ? 23.607 -13.116 14.004 1.00 18.70 102 ARG B CA 1
ATOM 2081 C C . ARG B 1 102 ? 22.163 -13.095 13.539 1.00 18.59 102 ARG B C 1
ATOM 2082 O O . ARG B 1 102 ? 21.359 -13.956 13.915 1.00 20.19 102 ARG B O 1
ATOM 2090 N N . LEU B 1 103 ? 21.824 -12.088 12.712 1.00 18.25 103 LEU B N 1
ATOM 2091 C CA . LEU B 1 103 ? 20.486 -11.976 12.143 1.00 18.78 103 LEU B CA 1
ATOM 2092 C C . LEU B 1 103 ? 20.044 -13.245 11.422 1.00 19.11 103 LEU B C 1
ATOM 2093 O O . LEU B 1 103 ? 18.921 -13.738 11.616 1.00 22.19 103 LEU B O 1
ATOM 2098 N N . CYS B 1 104 ? 20.912 -13.756 10.555 1.00 17.95 104 CYS B N 1
ATOM 2099 C CA . CYS B 1 104 ? 20.558 -14.908 9.761 1.00 20.10 104 CYS B CA 1
ATOM 2100 C C . CYS B 1 104 ? 20.422 -16.154 10.637 1.00 19.80 104 CYS B C 1
ATOM 2101 O O . CYS B 1 104 ? 19.492 -16.941 10.443 1.00 22.11 104 CYS B O 1
ATOM 2104 N N . ALA B 1 105 ? 21.278 -16.281 11.630 1.00 20.36 105 ALA B N 1
ATOM 2105 C CA . ALA B 1 105 ? 21.199 -17.423 12.583 1.00 19.93 105 ALA B CA 1
ATOM 2106 C C . ALA B 1 105 ? 19.901 -17.360 13.407 1.00 23.28 105 ALA B C 1
ATOM 2107 O O . ALA B 1 105 ? 19.275 -18.394 13.699 1.00 25.63 105 ALA B O 1
ATOM 2109 N N . ASN B 1 106 ? 19.455 -16.155 13.733 1.00 20.63 106 ASN B N 1
ATOM 2110 C CA . ASN B 1 106 ? 18.258 -15.974 14.544 1.00 21.40 106 ASN B CA 1
ATOM 2111 C C . ASN B 1 106 ? 16.978 -16.193 13.790 1.00 22.35 106 ASN B C 1
ATOM 2112 O O . ASN B 1 106 ? 15.920 -16.392 14.396 1.00 26.80 106 ASN B O 1
ATOM 2117 N N . THR B 1 107 ? 17.030 -16.080 12.470 1.00 22.25 107 THR B N 1
ATOM 2118 C CA . THR B 1 107 ? 15.844 -16.138 11.652 1.00 21.72 107 THR B CA 1
ATOM 2119 C C . THR B 1 107 ? 15.748 -17.389 10.756 1.00 22.67 107 THR B C 1
ATOM 2120 O O . THR B 1 107 ? 14.733 -17.567 10.098 1.00 23.81 107 THR B O 1
ATOM 2124 N N . GLY B 1 108 ? 16.815 -18.196 10.733 1.00 22.82 108 GLY B N 1
ATOM 2125 C CA . GLY B 1 108 ? 16.893 -19.369 9.877 1.00 24.07 108 GLY B CA 1
ATOM 2126 C C . GLY B 1 108 ? 17.096 -19.073 8.403 1.00 30.53 108 GLY B C 1
ATOM 2127 O O . GLY B 1 108 ? 16.793 -19.900 7.547 1.00 29.58 108 GLY B O 1
ATOM 2128 N N . PHE B 1 109 ? 17.621 -17.890 8.096 1.00 24.58 109 PHE B N 1
ATOM 2129 C CA . PHE B 1 109 ? 17.960 -17.531 6.708 1.00 22.61 109 PHE B CA 1
ATOM 2130 C C . PHE B 1 109 ? 19.418 -17.972 6.485 1.00 23.17 109 PHE B C 1
ATOM 2131 O O . PHE B 1 109 ? 20.241 -17.977 7.418 1.00 26.33 109 PHE B O 1
ATOM 2139 N N . ARG B 1 110 ? 19.735 -18.372 5.248 1.00 23.29 110 ARG B N 1
ATOM 2140 C CA . ARG B 1 110 ? 21.085 -18.817 4.921 1.00 24.91 110 ARG B CA 1
ATOM 2141 C C . ARG B 1 110 ? 21.894 -17.669 4.313 1.00 24.19 110 ARG B C 1
ATOM 2142 O O . ARG B 1 110 ? 21.407 -16.989 3.423 1.00 26.79 110 ARG B O 1
ATOM 2150 N N . LEU B 1 111 ? 23.121 -17.498 4.795 1.00 24.04 111 LEU B N 1
ATOM 2151 C CA . LEU B 1 111 ? 23.978 -16.406 4.371 1.00 22.89 111 LEU B CA 1
ATOM 2152 C C . LEU B 1 111 ? 25.086 -16.888 3.428 1.00 26.46 111 LEU B C 1
ATOM 2153 O O . LEU B 1 111 ? 25.733 -17.932 3.658 1.00 28.04 111 LEU B O 1
ATOM 2158 N N . HIS B 1 112 ? 25.312 -16.072 2.395 1.00 21.67 112 HIS B N 1
ATOM 2159 C CA . HIS B 1 112 ? 26.357 -16.249 1.389 1.00 22.19 112 HIS B CA 1
ATOM 2160 C C . HIS B 1 112 ? 27.144 -14.963 1.277 1.00 25.80 112 HIS B C 1
ATOM 2161 O O . HIS B 1 112 ? 26.567 -13.865 1.342 1.00 21.86 112 HIS B O 1
ATOM 2168 N N . LEU B 1 113 ? 28.459 -15.094 1.091 1.00 25.14 113 LEU B N 1
ATOM 2169 C CA . LEU B 1 113 ? 29.325 -13.957 0.815 1.00 22.95 113 LEU B CA 1
ATOM 2170 C C . LEU B 1 113 ? 29.916 -14.155 -0.581 1.00 25.54 113 LEU B C 1
ATOM 2171 O O . LEU B 1 113 ? 30.234 -15.260 -0.967 1.00 26.81 113 LEU B O 1
ATOM 2176 N N . ILE B 1 114 ? 30.011 -13.075 -1.335 1.00 24.71 114 ILE B N 1
ATOM 2177 C CA . ILE B 1 114 ? 30.704 -13.080 -2.624 1.00 24.77 114 ILE B CA 1
ATOM 2178 C C . ILE B 1 114 ? 32.029 -12.346 -2.435 1.00 25.68 114 ILE B C 1
ATOM 2179 O O . ILE B 1 114 ? 32.072 -11.177 -2.064 1.00 24.20 114 ILE B O 1
ATOM 2184 N N . GLU B 1 115 ? 33.120 -13.051 -2.714 1.00 30.79 115 GLU B N 1
ATOM 2185 C CA . GLU B 1 115 ? 34.460 -12.490 -2.651 1.00 31.94 115 GLU B CA 1
ATOM 2186 C C . GLU B 1 115 ? 34.681 -11.508 -3.814 1.00 27.92 115 GLU B C 1
ATOM 2187 O O . GLU B 1 115 ? 33.991 -11.597 -4.827 1.00 26.91 115 GLU B O 1
ATOM 2193 N N . PRO B 1 116 ? 35.604 -10.562 -3.680 1.00 30.16 116 PRO B N 1
ATOM 2194 C CA . PRO B 1 116 ? 36.512 -10.399 -2.531 1.00 29.33 116 PRO B CA 1
ATOM 2195 C C . PRO B 1 116 ? 35.888 -9.695 -1.324 1.00 29.78 116 PRO B C 1
ATOM 2196 O O . PRO B 1 116 ? 35.091 -8.767 -1.457 1.00 30.85 116 PRO B O 1
ATOM 2200 N N . LEU B 1 117 ? 36.250 -10.146 -0.142 1.00 29.46 117 LEU B N 1
ATOM 2201 C CA . LEU B 1 117 ? 35.846 -9.477 1.065 1.00 29.43 117 LEU B CA 1
ATOM 2202 C C . LEU B 1 117 ? 36.779 -8.317 1.303 1.00 32.84 117 LEU B C 1
ATOM 2203 O O . LEU B 1 117 ? 37.952 -8.353 0.884 1.00 34.67 117 LEU B O 1
ATOM 2208 N N . GLY B 1 118 ? 36.275 -7.306 1.994 1.00 32.42 118 GLY B N 1
ATOM 2209 C CA . GLY B 1 118 ? 37.095 -6.176 2.434 1.00 35.97 118 GLY B CA 1
ATOM 2210 C C . GLY B 1 118 ? 37.868 -6.410 3.730 1.00 39.12 118 GLY B C 1
ATOM 2211 O O . GLY B 1 118 ? 38.589 -5.518 4.201 1.00 34.56 118 GLY B O 1
ATOM 2212 N N . PHE B 1 119 ? 37.726 -7.606 4.302 1.00 34.08 119 PHE B N 1
ATOM 2213 C CA . PHE B 1 119 ? 38.413 -8.017 5.507 1.00 36.04 119 PHE B CA 1
ATOM 2214 C C . PHE B 1 119 ? 38.861 -9.474 5.381 1.00 34.55 119 PHE B C 1
ATOM 2215 O O . PHE B 1 119 ? 38.472 -10.191 4.483 1.00 33.71 119 PHE B O 1
ATOM 2223 N N . THR B 1 120 ? 39.726 -9.917 6.267 1.00 36.67 120 THR B N 1
ATOM 2224 C CA . THR B 1 120 ? 40.093 -11.373 6.292 1.00 33.92 120 THR B CA 1
ATOM 2225 C C . THR B 1 120 ? 39.081 -12.110 7.127 1.00 30.46 120 THR B C 1
ATOM 2226 O O . THR B 1 120 ? 38.749 -11.653 8.186 1.00 32.94 120 THR B O 1
ATOM 2230 N N . TRP B 1 121 ? 38.573 -13.235 6.625 1.00 30.19 121 TRP B N 1
ATOM 2231 C CA . TRP B 1 121 ? 37.687 -14.114 7.381 1.00 29.50 121 TRP B CA 1
ATOM 2232 C C . TRP B 1 121 ? 38.499 -14.850 8.450 1.00 33.03 121 TRP B C 1
ATOM 2233 O O . TRP B 1 121 ? 39.468 -15.556 8.134 1.00 33.22 121 TRP B O 1
ATOM 2244 N N . ASP B 1 122 ? 38.108 -14.645 9.707 1.00 30.48 122 ASP B N 1
ATOM 2245 C CA . ASP B 1 122 ? 38.895 -15.100 10.849 1.00 31.62 122 ASP B CA 1
ATOM 2246 C C . ASP B 1 122 ? 37.917 -15.567 11.906 1.00 31.30 122 ASP B C 1
ATOM 2247 O O . ASP B 1 122 ? 37.240 -14.748 12.516 1.00 29.82 122 ASP B O 1
ATOM 2252 N N . ASP B 1 123 ? 37.849 -16.882 12.106 1.00 30.88 123 ASP B N 1
ATOM 2253 C CA . ASP B 1 123 ? 37.003 -17.499 13.145 1.00 35.29 123 ASP B CA 1
ATOM 2254 C C . ASP B 1 123 ? 37.163 -16.839 14.522 1.00 29.61 123 ASP B C 1
ATOM 2255 O O . ASP B 1 123 ? 36.187 -16.558 15.205 1.00 31.30 123 ASP B O 1
ATOM 2260 N N . LYS B 1 124 ? 38.403 -16.588 14.916 1.00 28.63 124 LYS B N 1
ATOM 2261 C CA . LYS B 1 124 ? 38.661 -15.997 16.229 1.00 30.78 124 LYS B CA 1
ATOM 2262 C C . LYS B 1 124 ? 38.103 -14.583 16.336 1.00 29.32 124 LYS B C 1
ATOM 2263 O O . LYS B 1 124 ? 37.549 -14.217 17.360 1.00 26.16 124 LYS B O 1
ATOM 2269 N N . ARG B 1 125 ? 38.215 -13.810 15.270 1.00 29.48 125 ARG B N 1
ATOM 2270 C CA . ARG B 1 125 ? 37.661 -12.460 15.245 1.00 27.03 125 ARG B CA 1
ATOM 2271 C C . ARG B 1 125 ? 36.148 -12.512 15.345 1.00 24.22 125 ARG B C 1
ATOM 2272 O O . ARG B 1 125 ? 35.538 -11.742 16.089 1.00 25.22 125 ARG B O 1
ATOM 2280 N N . LEU B 1 126 ? 35.523 -13.435 14.623 1.00 25.87 126 LEU B N 1
ATOM 2281 C CA . LEU B 1 126 ? 34.070 -13.610 14.691 1.00 25.20 126 LEU B CA 1
ATOM 2282 C C . LEU B 1 126 ? 33.619 -14.020 16.103 1.00 24.91 126 LEU B C 1
ATOM 2283 O O . LEU B 1 126 ? 32.687 -13.480 16.651 1.00 24.50 126 LEU B O 1
ATOM 2288 N N . ARG B 1 127 ? 34.353 -14.950 16.706 1.00 23.03 127 ARG B N 1
ATOM 2289 C CA . ARG B 1 127 ? 34.059 -15.367 18.075 1.00 22.92 127 ARG B CA 1
ATOM 2290 C C . ARG B 1 127 ? 34.209 -14.223 19.074 1.00 25.11 127 ARG B C 1
ATOM 2291 O O . ARG B 1 127 ? 33.379 -14.066 19.959 1.00 28.20 127 ARG B O 1
ATOM 2299 N N . ARG B 1 128 ? 35.264 -13.429 18.923 1.00 22.16 128 ARG B N 1
ATOM 2300 C CA . ARG B 1 128 ? 35.529 -12.264 19.804 1.00 24.65 128 ARG B CA 1
ATOM 2301 C C . ARG B 1 128 ? 34.380 -11.256 19.778 1.00 28.77 128 ARG B C 1
ATOM 2302 O O . ARG B 1 128 ? 34.104 -10.579 20.792 1.00 29.43 128 ARG B O 1
ATOM 2310 N N . SER B 1 129 ? 33.705 -11.163 18.634 1.00 27.11 129 SER B N 1
ATOM 2311 C CA . SER B 1 129 ? 32.531 -10.287 18.499 1.00 26.10 129 SER B CA 1
ATOM 2312 C C . SER B 1 129 ? 31.269 -10.858 19.139 1.00 26.79 129 SER B C 1
ATOM 2313 O O . SER B 1 129 ? 30.216 -10.217 19.124 1.00 32.77 129 SER B O 1
ATOM 2316 N N . GLY B 1 130 ? 31.355 -12.080 19.676 1.00 25.65 130 GLY B N 1
ATOM 2317 C CA . GLY B 1 130 ? 30.261 -12.733 20.370 1.00 28.74 130 GLY B CA 1
ATOM 2318 C C . GLY B 1 130 ? 29.511 -13.804 19.612 1.00 28.95 130 GLY B C 1
ATOM 2319 O O . GLY B 1 130 ? 28.514 -14.319 20.110 1.00 32.29 130 GLY B O 1
ATOM 2320 N N . LEU B 1 131 ? 29.956 -14.150 18.404 1.00 26.04 131 LEU B N 1
ATOM 2321 C CA . LEU B 1 131 ? 29.282 -15.179 17.644 1.00 25.71 131 LEU B CA 1
ATOM 2322 C C . LEU B 1 131 ? 29.775 -16.555 18.056 1.00 25.78 131 LEU B C 1
ATOM 2323 O O . LEU B 1 131 ? 30.968 -16.744 18.319 1.00 29.99 131 LEU B O 1
ATOM 2328 N N . ASP B 1 132 ? 28.843 -17.493 18.096 1.00 27.48 132 ASP B N 1
ATOM 2329 C CA . ASP B 1 132 ? 29.158 -18.901 18.238 1.00 27.86 132 ASP B CA 1
ATOM 2330 C C . ASP B 1 132 ? 29.456 -19.545 16.903 1.00 27.52 132 ASP B C 1
ATOM 2331 O O . ASP B 1 132 ? 28.911 -19.162 15.873 1.00 25.48 132 ASP B O 1
ATOM 2336 N N . TYR B 1 133 ? 30.321 -20.556 16.942 1.00 29.64 133 TYR B N 1
ATOM 2337 C CA . TYR B 1 133 ? 30.766 -21.223 15.744 1.00 29.38 133 TYR B CA 1
ATOM 2338 C C . TYR B 1 133 ? 29.617 -21.673 14.842 1.00 23.47 133 TYR B C 1
ATOM 2339 O O . TYR B 1 133 ? 29.670 -21.477 13.615 1.00 28.34 133 TYR B O 1
ATOM 2348 N N . HIS B 1 134 ? 28.556 -22.235 15.428 1.00 24.96 134 HIS B N 1
ATOM 2349 C CA . HIS B 1 134 ? 27.419 -22.736 14.640 1.00 27.17 134 HIS B CA 1
ATOM 2350 C C . HIS B 1 134 ? 26.731 -21.645 13.789 1.00 27.22 134 HIS B C 1
ATOM 2351 O O . HIS B 1 134 ? 26.144 -21.940 12.767 1.00 26.22 134 HIS B O 1
ATOM 2358 N N . GLU B 1 135 ? 26.853 -20.394 14.228 1.00 26.53 135 GLU B N 1
ATOM 2359 C CA . GLU B 1 135 ? 26.255 -19.259 13.511 1.00 24.18 135 GLU B CA 1
ATOM 2360 C C . GLU B 1 135 ? 26.938 -18.973 12.185 1.00 23.89 135 GLU B C 1
ATOM 2361 O O . GLU B 1 135 ? 26.297 -18.470 11.261 1.00 25.91 135 GLU B O 1
ATOM 2367 N N . PHE B 1 136 ? 28.229 -19.259 12.094 1.00 23.36 136 PHE B N 1
ATOM 2368 C CA . PHE B 1 136 ? 29.015 -18.944 10.882 1.00 24.69 136 PHE B CA 1
ATOM 2369 C C . PHE B 1 136 ? 29.695 -20.112 10.190 1.00 27.96 136 PHE B C 1
ATOM 2370 O O . PHE B 1 136 ? 30.218 -19.963 9.090 1.00 26.79 136 PHE B O 1
ATOM 2378 N N . ALA B 1 137 ? 29.676 -21.272 10.831 1.00 27.81 137 ALA B N 1
ATOM 2379 C CA . ALA B 1 137 ? 30.308 -22.490 10.290 1.00 29.31 137 ALA B CA 1
ATOM 2380 C C . ALA B 1 137 ? 29.830 -22.924 8.903 1.00 33.14 137 ALA B C 1
ATOM 2381 O O . ALA B 1 137 ? 30.641 -23.522 8.167 1.00 29.49 137 ALA B O 1
ATOM 2383 N N . GLU B 1 138 ? 28.575 -22.653 8.549 1.00 31.45 138 GLU B N 1
ATOM 2384 C CA . GLU B 1 138 ? 28.005 -23.066 7.266 1.00 32.78 138 GLU B CA 1
ATOM 2385 C C . GLU B 1 138 ? 28.002 -21.988 6.154 1.00 35.77 138 GLU B C 1
ATOM 2386 O O . GLU B 1 138 ? 27.510 -22.231 5.085 1.00 40.99 138 GLU B O 1
ATOM 2392 N N . ILE B 1 139 ? 28.518 -20.810 6.440 1.00 30.80 139 ILE B N 1
ATOM 2393 C CA . ILE B 1 139 ? 28.428 -19.692 5.483 1.00 28.37 139 ILE B CA 1
ATOM 2394 C C . ILE B 1 139 ? 29.303 -19.950 4.289 1.00 34.02 139 ILE B C 1
ATOM 2395 O O . ILE B 1 139 ? 30.491 -20.180 4.457 1.00 33.95 139 ILE B O 1
ATOM 2400 N N . LYS B 1 140 ? 28.702 -19.890 3.102 1.00 31.91 140 LYS B N 1
ATOM 2401 C CA . LYS B 1 140 ? 29.423 -20.106 1.847 1.00 36.32 140 LYS B CA 1
ATOM 2402 C C . LYS B 1 140 ? 30.025 -18.806 1.362 1.00 39.08 140 LYS B C 1
ATOM 2403 O O . LYS B 1 140 ? 29.384 -17.755 1.385 1.00 28.35 140 LYS B O 1
ATOM 2409 N N . ARG B 1 141 ? 31.274 -18.893 0.933 1.00 43.75 141 ARG B N 1
ATOM 2410 C CA . ARG B 1 141 ? 31.940 -17.802 0.274 1.00 42.62 141 ARG B CA 1
ATOM 2411 C C . ARG B 1 141 ? 32.143 -18.198 -1.185 1.00 43.16 141 ARG B C 1
ATOM 2412 O O . ARG B 1 141 ? 32.787 -19.182 -1.477 1.00 42.27 141 ARG B O 1
ATOM 2420 N N . HIS B 1 142 ? 31.571 -17.430 -2.093 1.00 28.71 142 HIS B N 1
ATOM 2421 C CA . HIS B 1 142 ? 31.654 -17.677 -3.525 1.00 31.93 142 HIS B CA 1
ATOM 2422 C C . HIS B 1 142 ? 32.741 -16.797 -4.135 1.00 33.05 142 HIS B C 1
ATOM 2423 O O . HIS B 1 142 ? 32.952 -15.673 -3.710 1.00 31.00 142 HIS B O 1
ATOM 2430 N N . LYS B 1 143 ? 33.451 -17.335 -5.122 1.00 34.62 143 LYS B N 1
ATOM 2431 C CA . LYS B 1 143 ? 34.612 -16.633 -5.712 1.00 33.52 143 LYS B CA 1
ATOM 2432 C C . LYS B 1 143 ? 34.249 -15.385 -6.482 1.00 30.12 143 LYS B C 1
ATOM 2433 O O . LYS B 1 143 ? 34.944 -14.368 -6.422 1.00 31.64 143 LYS B O 1
ATOM 2439 N N . THR B 1 144 ? 33.132 -15.455 -7.184 1.00 30.57 144 THR B N 1
ATOM 2440 C CA . THR B 1 144 ? 32.600 -14.361 -8.014 1.00 29.53 144 THR B CA 1
ATOM 2441 C C . THR B 1 144 ? 31.086 -14.400 -8.007 1.00 29.91 144 THR B C 1
ATOM 2442 O O . THR B 1 144 ? 30.490 -15.401 -7.624 1.00 29.45 144 THR B O 1
ATOM 2446 N N . PHE B 1 145 ? 30.468 -13.339 -8.505 1.00 28.54 145 PHE B N 1
ATOM 2447 C CA . PHE B 1 145 ? 29.027 -13.315 -8.727 1.00 28.91 145 PHE B CA 1
ATOM 2448 C C . PHE B 1 145 ? 28.593 -14.397 -9.718 1.00 30.67 145 PHE B C 1
ATOM 2449 O O . PHE B 1 145 ? 27.620 -15.078 -9.476 1.00 30.11 145 PHE B O 1
ATOM 2457 N N . GLU B 1 146 ? 29.346 -14.591 -10.822 1.00 30.26 146 GLU B N 1
ATOM 2458 C CA . GLU B 1 146 ? 29.026 -15.670 -11.770 1.00 32.83 146 GLU B CA 1
ATOM 2459 C C . GLU B 1 146 ? 29.120 -17.057 -11.139 1.00 29.18 146 GLU B C 1
ATOM 2460 O O . GLU B 1 146 ? 28.287 -17.909 -11.410 1.00 33.42 146 GLU B O 1
ATOM 2466 N N . ALA B 1 147 ? 30.131 -17.276 -10.299 1.00 30.44 147 ALA B N 1
ATOM 2467 C CA . ALA B 1 147 ? 30.290 -18.550 -9.615 1.00 34.10 147 ALA B CA 1
ATOM 2468 C C . ALA B 1 147 ? 29.150 -18.776 -8.599 1.00 35.49 147 ALA B C 1
ATOM 2469 O O . ALA B 1 147 ? 28.665 -19.888 -8.423 1.00 36.17 147 ALA B O 1
ATOM 2471 N N . PHE B 1 148 ? 28.727 -17.702 -7.941 1.00 34.72 148 PHE B N 1
ATOM 2472 C CA . PHE B 1 148 ? 27.546 -17.755 -7.074 1.00 31.27 148 PHE B CA 1
ATOM 2473 C C . PHE B 1 148 ? 26.323 -18.215 -7.852 1.00 30.18 148 PHE B C 1
ATOM 2474 O O . PHE B 1 148 ? 25.616 -19.129 -7.416 1.00 34.28 148 PHE B O 1
ATOM 2482 N N . LEU B 1 149 ? 26.074 -17.610 -9.010 1.00 28.46 149 LEU B N 1
ATOM 2483 C CA . LEU B 1 149 ? 24.928 -17.974 -9.854 1.00 30.86 149 LEU B CA 1
ATOM 2484 C C . LEU B 1 149 ? 25.027 -19.432 -10.305 1.00 32.11 149 LEU B C 1
ATOM 2485 O O . LEU B 1 149 ? 24.027 -20.128 -10.363 1.00 37.35 149 LEU B O 1
ATOM 2490 N N . GLU B 1 150 ? 26.241 -19.877 -10.598 1.00 34.87 150 GLU B N 1
ATOM 2491 C CA . GLU B 1 150 ? 26.520 -21.265 -11.001 1.00 37.40 150 GLU B CA 1
ATOM 2492 C C . GLU B 1 150 ? 26.248 -22.252 -9.855 1.00 33.61 150 GLU B C 1
ATOM 2493 O O . GLU B 1 150 ? 25.627 -23.290 -10.084 1.00 36.29 150 GLU B O 1
ATOM 2499 N N . SER B 1 151 ? 26.706 -21.933 -8.638 1.00 35.23 151 SER B N 1
ATOM 2500 C CA . SER B 1 151 ? 26.543 -22.800 -7.468 1.00 32.70 151 SER B CA 1
ATOM 2501 C C . SER B 1 151 ? 25.071 -22.855 -7.034 1.00 35.50 151 SER B C 1
ATOM 2502 O O . SER B 1 151 ? 24.528 -23.916 -6.751 1.00 35.04 151 SER B O 1
ATOM 2505 N N . GLU B 1 152 ? 24.446 -21.685 -6.962 1.00 32.26 152 GLU B N 1
ATOM 2506 C CA . GLU B 1 152 ? 23.148 -21.541 -6.321 1.00 30.08 152 GLU B CA 1
ATOM 2507 C C . GLU B 1 152 ? 21.938 -21.553 -7.236 1.00 29.75 152 GLU B C 1
ATOM 2508 O O . GLU B 1 152 ? 20.845 -21.930 -6.813 1.00 33.16 152 GLU B O 1
ATOM 2514 N N . LYS B 1 153 ? 22.119 -21.127 -8.484 1.00 31.08 153 LYS B N 1
ATOM 2515 C CA . LYS B 1 153 ? 21.043 -21.085 -9.486 1.00 32.94 153 LYS B CA 1
ATOM 2516 C C . LYS B 1 153 ? 19.740 -20.531 -8.889 1.00 34.14 153 LYS B C 1
ATOM 2517 O O . LYS B 1 153 ? 18.707 -21.214 -8.868 1.00 34.33 153 LYS B O 1
ATOM 2523 N N . PRO B 1 154 ? 19.788 -19.294 -8.365 1.00 33.43 154 PRO B N 1
ATOM 2524 C CA . PRO B 1 154 ? 18.631 -18.739 -7.660 1.00 31.63 154 PRO B CA 1
ATOM 2525 C C . PRO B 1 154 ? 17.376 -18.689 -8.523 1.00 29.23 154 PRO B C 1
ATOM 2526 O O . PRO B 1 154 ? 17.426 -18.240 -9.664 1.00 33.37 154 PRO B O 1
ATOM 2530 N N . LYS B 1 155 ? 16.261 -19.127 -7.968 1.00 30.60 155 LYS B N 1
ATOM 2531 C CA . LYS B 1 155 ? 15.009 -19.067 -8.685 1.00 33.37 155 LYS B CA 1
ATOM 2532 C C . LYS B 1 155 ? 14.652 -17.623 -9.030 1.00 32.48 155 LYS B C 1
ATOM 2533 O O . LYS B 1 155 ? 14.248 -17.324 -10.140 1.00 33.69 155 LYS B O 1
ATOM 2539 N N . ARG B 1 156 ? 14.804 -16.724 -8.062 1.00 30.21 156 ARG B N 1
ATOM 2540 C CA . ARG B 1 156 ? 14.723 -15.290 -8.311 1.00 28.72 156 ARG B CA 1
ATOM 2541 C C . ARG B 1 156 ? 15.774 -14.615 -7.463 1.00 27.25 156 ARG B C 1
ATOM 2542 O O . ARG B 1 156 ? 16.057 -15.075 -6.352 1.00 27.69 156 ARG B O 1
ATOM 2550 N N . LEU B 1 157 ? 16.351 -13.558 -8.021 1.00 26.06 157 LEU B N 1
ATOM 2551 C CA . LEU B 1 157 ? 17.367 -12.760 -7.341 1.00 25.88 157 LEU B CA 1
ATOM 2552 C C . LEU B 1 157 ? 16.852 -11.334 -7.194 1.00 26.55 157 LEU B C 1
ATOM 2553 O O . LEU B 1 157 ? 16.492 -10.685 -8.188 1.00 26.88 157 LEU B O 1
ATOM 2558 N N . PHE B 1 158 ? 16.851 -10.841 -5.950 1.00 25.46 158 PHE B N 1
ATOM 2559 C CA . PHE B 1 158 ? 16.540 -9.442 -5.659 1.00 22.87 158 PHE B CA 1
ATOM 2560 C C . PHE B 1 158 ? 17.822 -8.719 -5.286 1.00 20.20 158 PHE B C 1
ATOM 2561 O O . PHE B 1 158 ? 18.762 -9.332 -4.781 1.00 22.37 158 PHE B O 1
ATOM 2569 N N . ALA B 1 159 ? 17.852 -7.418 -5.553 1.00 21.19 159 ALA B N 1
ATOM 2570 C CA . ALA B 1 159 ? 18.968 -6.558 -5.171 1.00 20.97 159 ALA B CA 1
ATOM 2571 C C . ALA B 1 159 ? 18.449 -5.319 -4.449 1.00 21.99 159 ALA B C 1
ATOM 2572 O O . ALA B 1 159 ? 17.502 -4.658 -4.910 1.00 22.77 159 ALA B O 1
ATOM 2574 N N . LEU B 1 160 ? 19.038 -5.016 -3.290 1.00 21.38 160 LEU B N 1
ATOM 2575 C CA . LEU B 1 160 ? 18.766 -3.728 -2.654 1.00 20.78 160 LEU B CA 1
ATOM 2576 C C . LEU B 1 160 ? 19.515 -2.590 -3.348 1.00 22.34 160 LEU B C 1
ATOM 2577 O O . LEU B 1 160 ? 20.723 -2.676 -3.571 1.00 25.01 160 LEU B O 1
ATOM 2582 N N . THR B 1 161 ? 18.790 -1.537 -3.679 1.00 23.47 161 THR B N 1
ATOM 2583 C CA . THR B 1 161 ? 19.387 -0.338 -4.225 1.00 26.39 161 THR B CA 1
ATOM 2584 C C . THR B 1 161 ? 19.230 0.793 -3.223 1.00 28.58 161 THR B C 1
ATOM 2585 O O . THR B 1 161 ? 18.401 0.736 -2.296 1.00 27.09 161 THR B O 1
ATOM 2589 N N . THR B 1 162 ? 20.062 1.810 -3.414 1.00 31.74 162 THR B N 1
ATOM 2590 C CA . THR B 1 162 ? 20.031 3.026 -2.618 1.00 29.70 162 THR B CA 1
ATOM 2591 C C . THR B 1 162 ? 20.241 4.221 -3.557 1.00 33.85 162 THR B C 1
ATOM 2592 O O . THR B 1 162 ? 20.752 4.081 -4.669 1.00 39.43 162 THR B O 1
ATOM 2596 N N . LYS B 1 163 ? 19.856 5.395 -3.105 1.00 34.37 163 LYS B N 1
ATOM 2597 C CA . LYS B 1 163 ? 20.065 6.603 -3.897 1.00 31.64 163 LYS B CA 1
ATOM 2598 C C . LYS B 1 163 ? 21.547 6.996 -4.009 1.00 38.05 163 LYS B C 1
ATOM 2599 O O . LYS B 1 163 ? 21.915 7.785 -4.916 1.00 38.37 163 LYS B O 1
#

Secondary structure (DSSP, 8-state):
-PPPTTSS---TTEEEEE--TTT-S-HHHHTTS-GGGEE-----TT--PPPHHHHHHHHHHHHHHHTTTTT-TTS----S---EEEEES---HHHHHHHHHHHHHHT-EEEEESPPSS---HHHHHHTT--HHHHTT-EEESSHHHHHHHH--SEEEEE---/-PPPTTSS---TTEEEEE--TTT-S-HHHHTTS-GGGEE-----TT--PPPHHHHHHHHHHHHHHHTTTTT-TTS----S---EEEEES---HHHHHHHHHHHHHHT-EEEEESPPSS---HHHHHHTT--HHHHTT-EEESSHHHHHHHH--SEEEEE---

Foldseek 3Di:
DAAALLRAQDDALEEEEWEEQVPTDDPVVVVPADSPQAHEHDDDDVDDGDDVLVVLLVNLVSNCVSVVLPCADVDDHDDAAGEEYEYEQYADVLSVLSVLVSCVNRRYAYEYEDDHNDDPDVVVSVVSPDDCVSPVPHHYAPHPVRCCVVSVGPHYHTYDDD/DAAALLRAQDDALEEEEWEEQPPTDDPVVVVPADSPQAHEHDDDDVDDTDDVLVVLLVNLVSNCVSVVLACAPPDDHDDAAGEEYEYEQYADVVSVLSVLVSCLNRRYAYEYEDDHNDDDDPVVSVVVPDDCVSPVPYYYADHPVRVCVVSVGPHYHGYDDD

B-factor: mean 31.69, std 11.04, range [15.86, 89.86]

GO terms:
  GO:0042802 identical protein binding (F, IPI)

Sequence (324 aa):
GCPAHSQVKFKLGDYLMFGPETRGIPMSILNEMPMEQKIRIPMTANSRSMNLSNSVAVTVYEAWRQLGYKGAVNLPEVKGSMLDIVLYEPEIPQNTGNIIRLCANTGFRLHLIEPLGFTWDDKRLRRSGLDYHEFAEIKRHKTFEAFLESEKPKRLFALTTKGCPAHSQVKFKLGDYLMFGPETRGIPMSILNEMPMEQKIRIPMTANSRSMNLSNSVAVTVYEAWRQLGYKGAVNLPEVKGSMLDIVLYEPEIPQNTGNIIRLCANTGFRLHLIEPLGFTWDDKRLRRSGLDYHEFAEIKRHKTFEAFLESEKPKRLFALTTK